Protein AF-A0A9W7GKF9-F1 (afdb_monomer_lite)

Foldseek 3Di:
DDDDDDDDDDDDDPVPDDPVVVVVVVVVVVVVVVVVVVVVVVVVVVVVVVVVVVVVVVVVVLVVCPDPVVVVVLLVVLLVLLVVLVVCLVVVHDLVVLVVSVLVSCLRPNCLHVNNLVSLVVVLVVVLVVLDDDPVLVLLLQLLVQVVVVVVPDDDDDDDDDDDDDDDDPPPPPPQRSNNVVCVVVVDDPVRVVVSNVVNVVSVVSVVVSVVVSVVSVVVNVVSNVVSVVVVVVVVVVPVVDRSSVVSVVSSVCSVCVVVVVVVVVVVCVVVVPPDPPPDDDDDDDDDDDDDDDDDDDDDDDDDDDDDD

Secondary structure (DSSP, 8-state):
-PPPPP-------GGGS-HHHHHHHHHHHHHHHHHHHHHHHHHHHHHHHHHHHHHHHHHHHHHHTSSHHHHHHHHHHHHHHHHHHHHHHHHT--HHHHHHHHHHHHHHHSTTSHHHHHHHHHHHHHHHHHHSPPHHHHHHHHHHHTTGGGTTT------------------------HHHHHHHHTT--HHHHHHHHHHHHHHHHHHHHHHHHHHHHHHHHHHHHHHHHHHHHHHHHHHHHS-HHHHHHHHHHHHH-HHHHHHHHHHHHHHHH-SS---------------------------------

InterPro domains:
  IPR004827 Basic-leucine zipper domain [PF00170] (19-65)
  IPR004827 Basic-leucine zipper domain [PS00036] (23-38)
  IPR004827 Basic-leucine zipper domain [PS50217] (18-65)
  IPR004827 Basic-leucine zipper domain [SM00338] (16-81)
  IPR046347 Basic-leucine zipper domain superfamily [SSF57959] (20-65)

Organism: NCBI:txid722753

Structure (mmCIF, N/CA/C/O backbone):
data_AF-A0A9W7GKF9-F1
#
_entry.id   AF-A0A9W7GKF9-F1
#
loop_
_atom_site.group_PDB
_atom_site.id
_atom_site.type_symbol
_atom_site.label_atom_id
_atom_site.label_alt_id
_atom_site.label_comp_id
_atom_site.label_asym_id
_atom_site.label_entity_id
_atom_site.label_seq_id
_atom_site.pdbx_PDB_ins_code
_atom_site.Cartn_x
_atom_site.Cartn_y
_atom_site.Cartn_z
_atom_site.occupancy
_atom_site.B_iso_or_equiv
_atom_site.auth_seq_id
_atom_site.auth_comp_id
_atom_site.auth_asym_id
_atom_site.auth_atom_id
_atom_site.pdbx_PDB_model_num
ATOM 1 N N . MET A 1 1 ? -42.671 52.634 -6.082 1.00 43.59 1 MET A N 1
ATOM 2 C CA . MET A 1 1 ? -41.603 53.021 -7.025 1.00 43.59 1 MET A CA 1
ATOM 3 C C . MET A 1 1 ? -41.550 51.985 -8.133 1.00 43.59 1 MET A C 1
ATOM 5 O O . MET A 1 1 ? -41.373 50.810 -7.842 1.00 43.59 1 MET A O 1
ATOM 9 N N . SER A 1 2 ? -41.826 52.411 -9.362 1.00 42.31 2 SER A N 1
ATOM 10 C CA . SER A 1 2 ? -41.988 51.558 -10.543 1.00 42.31 2 SER A CA 1
ATOM 11 C C . SER A 1 2 ? -40.629 51.171 -11.134 1.00 42.31 2 SER A C 1
ATOM 13 O O . SER A 1 2 ? -39.805 52.047 -11.388 1.00 42.31 2 SER A O 1
ATOM 15 N N . GLY A 1 3 ? -40.392 49.875 -11.357 1.00 44.88 3 GLY A N 1
ATOM 16 C CA . GLY A 1 3 ? -39.230 49.381 -12.107 1.00 44.88 3 GLY A CA 1
ATOM 17 C C . GLY A 1 3 ? -39.381 49.625 -13.620 1.00 44.88 3 GLY A C 1
ATOM 18 O O . GLY A 1 3 ? -40.513 49.693 -14.106 1.00 44.88 3 GLY A O 1
ATOM 19 N N . PRO A 1 4 ? -38.281 49.777 -14.383 1.00 48.34 4 PRO A N 1
ATOM 20 C CA . PRO A 1 4 ? -38.356 50.155 -15.789 1.00 48.34 4 PRO A CA 1
ATOM 21 C C . PRO A 1 4 ? -38.753 48.964 -16.682 1.00 48.34 4 PRO A C 1
ATOM 23 O O . PRO A 1 4 ? -38.417 47.817 -16.372 1.00 48.34 4 PRO A O 1
ATOM 26 N N . PRO A 1 5 ? -39.453 49.209 -17.807 1.00 52.97 5 PRO A N 1
ATOM 27 C CA . PRO A 1 5 ? -39.959 48.153 -18.673 1.00 52.97 5 PRO A CA 1
ATOM 28 C C . PRO A 1 5 ? -38.831 47.498 -19.481 1.00 52.97 5 PRO A C 1
ATOM 30 O O . PRO A 1 5 ? -37.968 48.166 -20.052 1.00 52.97 5 PRO A O 1
ATOM 33 N N . GLY A 1 6 ? -38.863 46.165 -19.547 1.00 50.03 6 GLY A N 1
ATOM 34 C CA . GLY A 1 6 ? -37.911 45.350 -20.296 1.00 50.03 6 GLY A CA 1
ATOM 35 C C . GLY A 1 6 ? -37.934 45.652 -21.796 1.00 50.03 6 GLY A C 1
ATOM 36 O O . GLY A 1 6 ? -38.946 45.465 -22.474 1.00 50.03 6 GLY A O 1
ATOM 37 N N . ALA A 1 7 ? -36.790 46.085 -22.324 1.00 49.47 7 ALA A N 1
ATOM 38 C CA . ALA A 1 7 ? -36.581 46.300 -23.748 1.00 49.47 7 ALA A CA 1
ATOM 39 C C . ALA A 1 7 ? -36.660 44.966 -24.515 1.00 49.47 7 ALA A C 1
ATOM 41 O O . ALA A 1 7 ? -35.823 44.074 -24.350 1.00 49.47 7 ALA A O 1
ATOM 42 N N . LYS A 1 8 ? -37.668 44.838 -25.384 1.00 56.41 8 LYS A N 1
ATOM 43 C CA . LYS A 1 8 ? -37.800 43.733 -26.341 1.00 56.41 8 LYS A CA 1
ATOM 44 C C . LYS A 1 8 ? -36.597 43.757 -27.296 1.00 56.41 8 LYS A C 1
ATOM 46 O O . LYS A 1 8 ? -36.430 44.711 -28.051 1.00 56.41 8 LYS A O 1
ATOM 51 N N . ARG A 1 9 ? -35.756 42.714 -27.278 1.00 50.09 9 ARG A N 1
ATOM 52 C CA . ARG A 1 9 ? -34.669 42.531 -28.257 1.00 50.09 9 ARG A CA 1
ATOM 53 C C . ARG A 1 9 ? -35.277 42.260 -29.635 1.00 50.09 9 ARG A C 1
ATOM 55 O O . ARG A 1 9 ? -35.728 41.148 -29.896 1.00 50.09 9 ARG A O 1
ATOM 62 N N . SER A 1 10 ? -35.285 43.256 -30.515 1.00 55.56 10 SER A N 1
ATOM 63 C CA . SER A 1 10 ? -35.584 43.056 -31.932 1.00 55.56 10 SER A CA 1
ATOM 64 C C . SER A 1 10 ? -34.453 42.250 -32.584 1.00 55.56 10 SER A C 1
ATOM 66 O O . SER A 1 10 ? -33.274 42.597 -32.479 1.00 55.56 10 SER A O 1
ATOM 68 N N . ARG A 1 11 ? -34.794 41.133 -33.240 1.00 55.50 11 ARG A N 1
ATOM 69 C CA . ARG A 1 11 ? -33.872 40.441 -34.152 1.00 55.50 11 ARG A CA 1
ATOM 70 C C . ARG A 1 11 ? -33.735 41.312 -35.398 1.00 55.50 11 ARG A C 1
ATOM 72 O O . ARG A 1 11 ? -34.703 41.481 -36.127 1.00 55.50 11 ARG A O 1
ATOM 79 N N . VAL A 1 12 ? -32.557 41.893 -35.601 1.00 61.69 12 VAL A N 1
ATOM 80 C CA . VAL A 1 12 ? -32.224 42.626 -36.828 1.00 61.69 12 VAL A CA 1
ATOM 81 C C . VAL A 1 12 ? -31.858 41.608 -37.905 1.00 61.69 12 VAL A C 1
ATOM 83 O O . VAL A 1 12 ? -30.996 40.760 -37.667 1.00 61.69 12 VAL A O 1
ATOM 86 N N . ASP A 1 13 ? -32.526 41.689 -39.054 1.00 59.91 13 ASP A N 1
ATOM 87 C CA . ASP A 1 13 ? -32.330 40.786 -40.188 1.00 59.91 13 ASP A CA 1
ATOM 88 C C . ASP A 1 13 ? -30.942 41.024 -40.828 1.00 59.91 13 ASP A C 1
ATOM 90 O O . ASP A 1 13 ? -30.562 42.181 -41.046 1.00 59.91 13 ASP A O 1
ATOM 94 N N . PRO A 1 14 ? -30.132 39.985 -41.117 1.00 56.53 14 PRO A N 1
ATOM 95 C CA . PRO A 1 14 ? -28.757 40.157 -41.600 1.00 56.53 14 PRO A CA 1
ATOM 96 C C . PRO A 1 14 ? -28.645 40.907 -42.935 1.00 56.53 14 PRO A C 1
ATOM 98 O O . PRO A 1 14 ? -27.595 41.480 -43.220 1.00 56.53 14 PRO A O 1
ATOM 101 N N . SER A 1 15 ? -29.720 40.926 -43.728 1.00 61.09 15 SER A N 1
ATOM 102 C CA . SER A 1 15 ? -29.802 41.553 -45.052 1.00 61.09 15 SER A CA 1
ATOM 103 C C . SER A 1 15 ? -29.826 43.087 -45.025 1.00 61.09 15 SER A C 1
ATOM 105 O O . SER A 1 15 ? -29.591 43.711 -46.055 1.00 61.09 15 SER A O 1
ATOM 107 N N . THR A 1 16 ? -30.059 43.715 -43.864 1.00 60.47 16 THR A N 1
ATOM 108 C CA . THR A 1 16 ? -30.093 45.186 -43.719 1.00 60.47 16 THR A CA 1
ATOM 109 C C . THR A 1 16 ? -28.810 45.766 -43.113 1.00 60.47 16 THR A C 1
ATOM 111 O O . THR A 1 16 ? -28.751 46.951 -42.776 1.00 60.47 16 THR A O 1
ATOM 114 N N . LEU A 1 17 ? -27.782 44.943 -42.887 1.00 65.00 17 LEU A N 1
ATOM 115 C CA . LEU A 1 17 ? -26.530 45.356 -42.254 1.00 65.00 17 LEU A CA 1
ATOM 116 C C . LEU A 1 17 ? -25.459 45.628 -43.314 1.00 65.00 17 LEU A C 1
ATOM 118 O O . LEU A 1 17 ? -25.168 44.776 -44.140 1.00 65.00 17 LEU A O 1
ATOM 122 N N . SER A 1 18 ? -24.815 46.797 -43.243 1.00 77.31 18 SER A N 1
ATOM 123 C CA . SER A 1 18 ? -23.644 47.107 -44.077 1.00 77.31 18 SER A CA 1
ATOM 124 C C . SER A 1 18 ? -22.571 46.015 -43.955 1.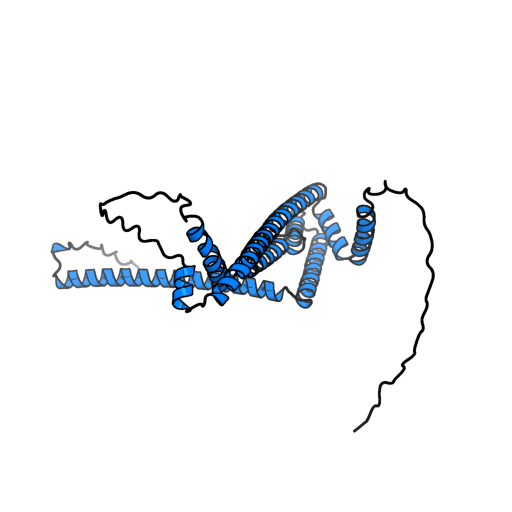00 77.31 18 SER A C 1
ATOM 126 O O . SER A 1 18 ? -22.255 45.587 -42.841 1.00 77.31 18 SER A O 1
ATOM 128 N N . ASP A 1 19 ? -21.941 45.633 -45.068 1.00 77.25 19 ASP A N 1
ATOM 129 C CA . ASP A 1 19 ? -20.876 44.616 -45.135 1.00 77.25 19 ASP A CA 1
ATOM 130 C C . ASP A 1 19 ? -19.767 44.804 -44.091 1.00 77.25 19 ASP A C 1
ATOM 132 O O . ASP A 1 19 ? -19.244 43.842 -43.521 1.00 77.25 19 ASP A O 1
ATOM 136 N N . LYS A 1 20 ? -19.424 46.058 -43.766 1.00 77.38 20 LYS A N 1
ATOM 137 C CA . LYS A 1 20 ? -18.432 46.376 -42.724 1.00 77.38 20 LYS A CA 1
ATOM 138 C C . LYS A 1 20 ? -18.884 45.918 -41.332 1.00 77.38 20 LYS A C 1
ATOM 140 O O . LYS A 1 20 ? -18.053 45.522 -40.513 1.00 77.38 20 LYS A O 1
ATOM 145 N N . LYS A 1 21 ? -20.188 45.963 -41.048 1.00 80.06 21 LYS A N 1
ATOM 146 C CA . LYS A 1 21 ? -20.793 45.511 -39.787 1.00 80.06 21 LYS A CA 1
ATOM 147 C C . LYS A 1 21 ? -20.889 43.984 -39.735 1.00 80.06 21 LYS A C 1
ATOM 149 O O . LYS A 1 21 ? -20.574 43.420 -38.690 1.00 80.06 21 LYS A O 1
ATOM 154 N N . LEU A 1 22 ? -21.205 43.324 -40.852 1.00 78.75 22 LEU A N 1
ATOM 155 C CA . LEU A 1 22 ? -21.183 41.858 -40.964 1.00 78.75 22 LEU A CA 1
ATOM 156 C C . LEU A 1 22 ? -19.776 41.290 -40.713 1.00 78.75 22 LEU A C 1
ATOM 158 O O . LEU A 1 22 ? -19.612 40.424 -39.857 1.00 78.75 22 LEU A O 1
ATOM 162 N N . ARG A 1 23 ? -18.734 41.862 -41.337 1.00 82.38 23 ARG A N 1
ATOM 163 C CA . ARG A 1 23 ? -17.331 41.456 -41.099 1.00 82.38 23 ARG A CA 1
ATOM 164 C C . ARG A 1 23 ? -16.885 41.642 -39.644 1.00 82.38 23 ARG A C 1
ATOM 166 O O . ARG A 1 23 ? -16.149 40.816 -39.111 1.00 82.38 23 ARG A O 1
ATOM 173 N N . ARG A 1 24 ? -17.328 42.717 -38.980 1.00 86.06 24 ARG A N 1
ATOM 174 C CA . ARG A 1 24 ? -17.040 42.951 -37.551 1.00 86.06 24 ARG A CA 1
ATOM 175 C C . ARG A 1 24 ? -17.718 41.920 -36.649 1.00 86.06 24 ARG A C 1
ATOM 177 O O . ARG A 1 24 ? -17.095 41.472 -35.690 1.00 86.06 24 ARG A O 1
ATOM 184 N N . LEU A 1 25 ? -18.963 41.547 -36.950 1.00 85.38 25 LEU A N 1
ATOM 185 C CA . LEU A 1 25 ? -19.695 40.528 -36.196 1.00 85.38 25 LEU A CA 1
ATOM 186 C C . LEU A 1 25 ? -19.084 39.137 -36.387 1.00 85.38 25 LEU A C 1
ATOM 188 O O . LEU A 1 25 ? -18.924 38.430 -35.395 1.00 85.38 25 LEU A O 1
ATOM 192 N N . GLU A 1 26 ? -18.666 38.775 -37.604 1.00 84.19 26 GLU A N 1
ATOM 193 C CA . GLU A 1 26 ? -17.973 37.502 -37.852 1.00 84.19 26 GLU A CA 1
ATOM 194 C C . GLU A 1 26 ? -16.639 37.443 -37.091 1.00 84.19 26 GLU A C 1
ATOM 196 O O . GLU A 1 26 ? -16.406 36.510 -36.325 1.00 84.19 26 GLU A O 1
ATOM 201 N N . LYS A 1 27 ? -15.820 38.505 -37.159 1.00 88.19 27 LYS A N 1
ATOM 202 C CA . LYS A 1 27 ? -14.551 38.586 -36.412 1.00 88.19 27 LYS A CA 1
ATOM 203 C C . LYS A 1 27 ? -14.754 38.536 -34.891 1.00 88.19 27 LYS A C 1
ATOM 205 O O . LYS A 1 27 ? -13.960 37.926 -34.173 1.00 88.19 27 LYS A O 1
ATOM 210 N N . ASN A 1 28 ? -15.816 39.160 -34.373 1.00 89.88 28 ASN A N 1
ATOM 211 C CA . ASN A 1 28 ? -16.175 39.072 -32.955 1.00 89.88 28 ASN A CA 1
ATOM 212 C C . ASN A 1 28 ? -16.622 37.652 -32.571 1.00 89.88 28 ASN A C 1
ATOM 214 O O . ASN A 1 28 ? -16.232 37.152 -31.515 1.00 89.88 28 ASN A O 1
ATOM 218 N N . ARG A 1 29 ? -17.374 36.979 -33.450 1.00 91.56 29 ARG A N 1
ATOM 219 C CA . ARG A 1 29 ? -17.811 35.591 -33.269 1.00 91.56 29 ARG A CA 1
ATOM 220 C C . ARG A 1 29 ? -16.623 34.634 -33.217 1.00 91.56 29 ARG A C 1
ATOM 222 O O . ARG A 1 29 ? -16.572 33.783 -32.331 1.00 91.56 29 ARG A O 1
ATOM 229 N N . GLU A 1 30 ? -15.656 34.799 -34.113 1.00 87.56 30 GLU A N 1
ATOM 230 C CA . GLU A 1 30 ? -14.407 34.031 -34.121 1.00 87.56 30 GLU A CA 1
ATOM 231 C C . GLU A 1 30 ? -13.569 34.299 -32.867 1.00 87.56 30 GLU A C 1
ATOM 233 O O . GLU A 1 30 ? -13.188 33.357 -32.174 1.00 87.56 30 GLU A O 1
ATOM 238 N N . SER A 1 31 ? -13.393 35.568 -32.488 1.00 87.69 31 SER A N 1
ATOM 239 C CA . SER A 1 31 ? -12.646 35.943 -31.276 1.00 87.69 31 SER A CA 1
ATOM 240 C C . SER A 1 31 ? -13.284 35.370 -30.002 1.00 87.69 31 SER A C 1
ATOM 242 O O . SER A 1 31 ? -12.589 34.886 -29.108 1.00 87.69 31 SER A O 1
ATOM 244 N N . ALA A 1 32 ? -14.619 35.373 -29.914 1.00 90.81 32 ALA A N 1
ATOM 245 C CA . ALA A 1 32 ? -15.350 34.795 -28.789 1.00 90.81 32 ALA A CA 1
ATOM 246 C C . ALA A 1 32 ? -15.223 33.263 -28.739 1.00 90.81 32 ALA A C 1
ATOM 248 O O . ALA A 1 32 ? -15.091 32.694 -27.651 1.00 90.81 32 ALA A O 1
ATOM 249 N N . ARG A 1 33 ? -15.234 32.585 -29.896 1.00 90.44 33 ARG A N 1
ATOM 250 C CA . ARG A 1 33 ? -14.963 31.140 -29.986 1.00 90.44 33 ARG A CA 1
ATOM 251 C C . ARG A 1 33 ? -13.547 30.823 -29.523 1.00 90.44 33 ARG A C 1
ATOM 253 O O . ARG A 1 33 ? -13.365 29.904 -28.728 1.00 90.44 33 ARG A O 1
ATOM 260 N N . GLU A 1 34 ? -12.567 31.602 -29.960 1.00 88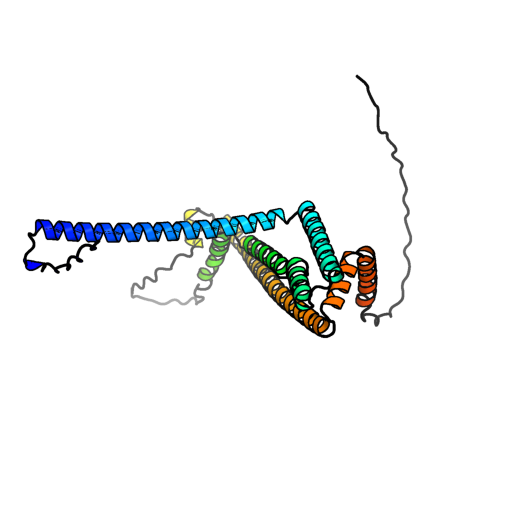.69 34 GLU A N 1
ATOM 261 C CA . GLU A 1 34 ? -11.172 31.379 -29.602 1.00 88.69 34 GLU A CA 1
ATOM 262 C C . GLU A 1 34 ? -10.902 31.660 -28.117 1.00 88.69 34 GLU A C 1
ATOM 264 O O . GLU A 1 34 ? -10.223 30.877 -27.457 1.00 88.69 34 GLU A O 1
ATOM 269 N N . CYS A 1 35 ? -11.520 32.699 -27.546 1.00 93.25 35 CYS A N 1
ATOM 270 C CA . CYS A 1 35 ? -11.488 32.964 -26.107 1.00 93.25 35 CYS A CA 1
ATOM 271 C C . CYS A 1 35 ? -12.049 31.781 -25.298 1.00 93.25 35 CYS A C 1
ATOM 273 O O . CYS A 1 35 ? -11.415 31.317 -24.347 1.00 93.25 35 CYS A O 1
ATOM 275 N N . ARG A 1 36 ? -13.203 31.232 -25.711 1.00 92.56 36 ARG A N 1
ATOM 276 C CA . ARG A 1 36 ? -13.791 30.038 -25.078 1.00 92.56 36 ARG A CA 1
ATOM 277 C C . ARG A 1 36 ? -12.882 28.815 -25.209 1.00 92.56 36 ARG A C 1
ATOM 279 O O . ARG A 1 36 ? -12.721 28.087 -24.232 1.00 92.56 36 ARG A O 1
ATOM 286 N N . ARG A 1 37 ? -12.267 28.609 -26.380 1.00 93.38 37 ARG A N 1
ATOM 287 C CA . ARG A 1 37 ? -11.309 27.519 -26.625 1.00 93.38 37 ARG A CA 1
ATOM 288 C C . ARG A 1 37 ? -10.102 27.623 -25.692 1.00 93.38 37 ARG A C 1
ATOM 290 O O . ARG A 1 37 ? -9.834 26.675 -24.964 1.00 93.38 37 ARG A O 1
ATOM 297 N N . ARG A 1 38 ? -9.448 28.788 -25.635 1.00 92.06 38 ARG A N 1
ATOM 298 C CA . ARG A 1 38 ? -8.285 29.029 -24.762 1.00 92.06 38 ARG A CA 1
ATOM 299 C C . ARG A 1 38 ? -8.626 28.828 -23.286 1.00 92.06 38 ARG A C 1
ATOM 301 O O . ARG A 1 38 ? -7.853 28.212 -22.562 1.00 92.06 38 ARG A O 1
ATOM 308 N N . LYS A 1 39 ? -9.807 29.277 -22.841 1.00 93.19 39 LYS A N 1
ATOM 309 C CA . LYS A 1 39 ? -10.271 29.045 -21.463 1.00 93.19 39 LYS A CA 1
ATOM 310 C C . LYS A 1 39 ? -10.460 27.553 -21.164 1.00 93.19 39 LYS A C 1
ATOM 312 O O . LYS A 1 39 ? -10.071 27.102 -20.090 1.00 93.19 39 LYS A O 1
ATOM 317 N N . LYS A 1 40 ? -11.016 26.784 -22.108 1.00 93.56 40 LYS A N 1
ATOM 318 C CA . LYS A 1 40 ? -11.166 25.325 -21.981 1.00 93.56 40 LYS A CA 1
ATOM 319 C C . LYS A 1 40 ? -9.808 24.619 -21.932 1.00 93.56 40 LYS A C 1
ATOM 321 O O . LYS A 1 40 ? -9.607 23.768 -21.075 1.00 93.56 40 LYS A O 1
ATOM 326 N N . GLU A 1 41 ? -8.878 24.992 -22.806 1.00 91.81 41 GLU A N 1
ATOM 327 C CA . GLU A 1 41 ? -7.519 24.436 -22.831 1.00 91.81 41 GLU A CA 1
ATOM 328 C C . GLU A 1 41 ? -6.753 24.740 -21.542 1.00 91.81 41 GLU A C 1
ATOM 330 O O . GLU A 1 41 ? -6.121 23.849 -20.980 1.00 91.81 41 GLU A O 1
ATOM 335 N N . HIS A 1 42 ? -6.864 25.966 -21.025 1.00 91.00 42 HIS A N 1
ATOM 336 C CA . HIS A 1 42 ? -6.254 26.345 -19.755 1.00 91.00 42 HIS A CA 1
ATOM 337 C C . HIS A 1 42 ? -6.830 25.545 -18.579 1.00 91.00 42 HIS A C 1
ATOM 339 O O . HIS A 1 42 ? -6.067 25.019 -17.774 1.00 91.00 42 HIS A O 1
ATOM 345 N N . ALA A 1 43 ? -8.156 25.370 -18.521 1.00 90.25 43 ALA A N 1
ATOM 346 C CA . ALA A 1 43 ? -8.801 24.541 -17.503 1.00 90.25 43 ALA A CA 1
ATOM 347 C C . ALA A 1 43 ? -8.357 23.068 -17.585 1.00 90.25 43 ALA A C 1
ATOM 349 O O . ALA A 1 43 ? -8.053 22.456 -16.567 1.00 90.25 43 ALA A O 1
ATOM 350 N N . GLN A 1 44 ? -8.249 22.508 -18.793 1.00 91.38 44 GLN A N 1
ATOM 351 C CA . GLN A 1 44 ? -7.731 21.150 -18.992 1.00 91.38 44 GLN A CA 1
ATOM 352 C C . GLN A 1 44 ? -6.256 21.020 -18.597 1.00 91.38 44 GLN A C 1
ATOM 354 O O . GLN A 1 44 ? -5.846 19.980 -18.087 1.00 91.38 44 GLN A O 1
ATOM 359 N N . ASN A 1 45 ? -5.448 22.053 -18.843 1.00 92.56 45 ASN A N 1
ATOM 360 C CA . ASN A 1 45 ? -4.046 22.060 -18.445 1.00 92.56 45 ASN A CA 1
ATOM 361 C C . ASN A 1 45 ? -3.893 22.136 -16.922 1.00 92.56 45 ASN A C 1
ATOM 363 O O . ASN A 1 45 ? -3.110 21.378 -16.360 1.00 92.56 45 ASN A O 1
ATOM 367 N N . LEU A 1 46 ? -4.689 22.984 -16.263 1.00 88.50 46 LEU A N 1
ATOM 368 C CA . LEU A 1 46 ? -4.766 23.046 -14.804 1.00 88.50 46 LEU A CA 1
ATOM 369 C C . LEU A 1 46 ? -5.192 21.701 -14.216 1.00 88.50 46 LEU A C 1
ATOM 371 O O . LEU A 1 46 ? -4.529 21.220 -13.308 1.00 88.50 46 LEU A O 1
ATOM 375 N N . GLN A 1 47 ? -6.213 21.042 -14.774 1.00 86.38 47 GLN A N 1
ATOM 376 C CA . GLN A 1 47 ? -6.623 19.712 -14.310 1.00 86.38 47 GLN A CA 1
ATOM 377 C C . GLN A 1 47 ? -5.494 18.681 -14.443 1.00 86.38 47 GLN A C 1
ATOM 379 O O . GLN A 1 47 ? -5.247 17.912 -13.522 1.00 86.38 47 GLN A O 1
ATOM 384 N N . ARG A 1 48 ? -4.768 18.679 -15.569 1.00 88.94 48 ARG A N 1
ATOM 385 C CA . ARG A 1 48 ? -3.595 17.806 -15.747 1.00 88.94 48 ARG A CA 1
ATOM 386 C C . ARG A 1 48 ? -2.509 18.090 -14.710 1.00 88.94 48 ARG A C 1
ATOM 388 O O . ARG A 1 48 ? -1.882 17.156 -14.222 1.00 88.94 48 ARG A O 1
ATOM 395 N N . GLN A 1 49 ? -2.289 19.359 -14.382 1.00 87.56 49 GLN A N 1
ATOM 396 C CA . GLN A 1 49 ? -1.297 19.766 -13.394 1.00 87.56 49 GLN A CA 1
ATOM 397 C C . GLN A 1 49 ? -1.723 19.405 -11.967 1.00 87.56 49 GLN A C 1
ATOM 399 O O . GLN A 1 49 ? -0.886 18.921 -11.216 1.00 87.56 49 GLN A O 1
ATOM 404 N N . ILE A 1 50 ? -3.005 19.559 -11.622 1.00 87.00 50 ILE A N 1
ATOM 405 C CA . ILE A 1 50 ? -3.580 19.100 -10.349 1.00 87.00 50 ILE A CA 1
ATOM 406 C C . ILE A 1 50 ? -3.374 17.595 -10.208 1.00 87.00 50 ILE A C 1
ATOM 408 O O . ILE A 1 50 ? -2.711 17.175 -9.271 1.00 87.00 50 ILE A O 1
ATOM 412 N N . ASN A 1 51 ? -3.808 16.802 -11.191 1.00 79.94 51 ASN A N 1
ATOM 413 C CA . ASN A 1 51 ? -3.651 15.347 -11.143 1.00 79.94 51 ASN A CA 1
ATOM 414 C C . ASN A 1 51 ? -2.172 14.931 -11.018 1.00 79.94 51 ASN A C 1
ATOM 416 O O . ASN A 1 51 ? -1.840 13.979 -10.317 1.00 79.94 51 ASN A O 1
ATOM 420 N N . ARG A 1 52 ? -1.260 15.640 -11.699 1.00 90.12 52 ARG A N 1
ATOM 421 C CA . ARG A 1 52 ? 0.183 15.394 -11.581 1.00 90.12 52 ARG A CA 1
ATOM 422 C C . ARG A 1 52 ? 0.691 15.701 -10.172 1.00 90.12 52 ARG A C 1
ATOM 424 O O . ARG A 1 52 ? 1.403 14.879 -9.612 1.00 90.12 52 ARG A O 1
ATOM 431 N N . LEU A 1 53 ? 0.331 16.858 -9.621 1.00 84.19 53 LEU A N 1
ATOM 432 C CA . LEU A 1 53 ? 0.738 17.271 -8.279 1.00 84.19 53 LEU A CA 1
ATOM 433 C C . LEU A 1 53 ? 0.137 16.368 -7.200 1.00 84.19 53 LEU A C 1
ATOM 435 O O . LEU A 1 53 ? 0.825 16.058 -6.239 1.00 84.19 53 LEU A O 1
ATOM 439 N N . GLU A 1 54 ? -1.102 15.908 -7.360 1.00 72.94 54 GLU A N 1
ATOM 440 C CA . GLU A 1 54 ? -1.738 14.933 -6.467 1.00 72.94 54 GLU A CA 1
ATOM 441 C C . GLU A 1 54 ? -0.992 13.596 -6.486 1.00 72.94 54 GLU A C 1
ATOM 443 O O . GLU A 1 54 ? -0.667 13.064 -5.426 1.00 72.94 54 GLU A O 1
ATOM 448 N N . ASN A 1 55 ? -0.632 13.098 -7.674 1.00 73.50 55 ASN A N 1
ATOM 449 C CA . ASN A 1 55 ? 0.170 11.882 -7.815 1.00 73.50 55 ASN A CA 1
ATOM 450 C C . ASN A 1 55 ? 1.578 12.040 -7.221 1.00 73.50 55 ASN A C 1
ATOM 452 O O . ASN A 1 55 ? 2.049 11.146 -6.523 1.00 73.50 55 ASN A O 1
ATOM 456 N N . GLU A 1 56 ? 2.249 13.170 -7.462 1.00 78.69 56 GLU A N 1
ATOM 457 C CA . GLU A 1 56 ? 3.561 13.469 -6.872 1.00 78.69 56 GLU A CA 1
ATOM 458 C C . GLU A 1 56 ? 3.464 13.606 -5.343 1.00 78.69 56 GLU A C 1
ATOM 460 O O . GLU A 1 56 ? 4.319 13.092 -4.628 1.00 78.69 56 GLU A O 1
ATOM 465 N N . ASN A 1 57 ? 2.402 14.223 -4.816 1.00 70.81 57 ASN A N 1
ATOM 466 C CA . ASN A 1 57 ? 2.172 14.340 -3.376 1.00 70.81 57 ASN A CA 1
ATOM 467 C C . ASN A 1 57 ? 1.915 12.970 -2.738 1.00 70.81 57 ASN A C 1
ATOM 469 O O . ASN A 1 57 ? 2.491 12.669 -1.696 1.00 70.81 57 ASN A O 1
ATOM 473 N N . LEU A 1 58 ? 1.114 12.118 -3.382 1.00 67.50 58 LEU A N 1
ATOM 474 C CA . LEU A 1 58 ? 0.897 10.738 -2.954 1.00 67.50 58 LEU A CA 1
ATOM 475 C C . LEU A 1 58 ? 2.212 9.951 -2.956 1.00 67.50 58 LEU A C 1
ATOM 477 O O . LEU A 1 58 ? 2.534 9.283 -1.979 1.00 67.50 58 LEU A O 1
ATOM 481 N N . GLN A 1 59 ? 3.010 10.085 -4.015 1.00 69.94 59 GLN A N 1
ATOM 482 C CA . GLN A 1 59 ? 4.306 9.425 -4.135 1.00 69.94 59 GLN A CA 1
ATOM 483 C C . GLN A 1 59 ? 5.296 9.892 -3.057 1.00 69.94 59 GLN A C 1
ATOM 485 O O . GLN A 1 59 ? 5.987 9.063 -2.469 1.00 69.94 59 GLN A O 1
ATOM 490 N N . LEU A 1 60 ? 5.344 11.195 -2.764 1.00 72.00 60 LEU A N 1
ATOM 491 C CA . LEU A 1 60 ? 6.179 11.764 -1.705 1.00 72.00 60 LEU A CA 1
ATOM 492 C C . LEU A 1 60 ? 5.711 11.323 -0.317 1.00 72.00 60 LEU A C 1
ATOM 494 O O . LEU A 1 60 ? 6.541 10.946 0.501 1.00 72.00 60 LEU A O 1
ATOM 498 N N . ARG A 1 61 ? 4.399 11.294 -0.055 1.00 65.62 61 ARG A N 1
ATOM 499 C CA . ARG A 1 61 ? 3.843 10.761 1.200 1.00 65.62 61 ARG A CA 1
ATOM 500 C C . ARG A 1 61 ? 4.201 9.293 1.393 1.00 65.62 61 ARG A C 1
ATOM 502 O O . ARG A 1 61 ? 4.608 8.911 2.481 1.00 65.62 61 ARG A O 1
ATOM 509 N N . LEU A 1 62 ? 4.098 8.488 0.338 1.00 62.88 62 LEU A N 1
ATOM 510 C CA . LEU A 1 62 ? 4.470 7.076 0.386 1.00 62.88 62 LEU A CA 1
ATOM 511 C C . LEU A 1 62 ? 5.984 6.880 0.521 1.00 62.88 62 LEU A C 1
ATOM 513 O O . LEU A 1 62 ? 6.392 5.918 1.148 1.00 62.88 62 LEU A O 1
ATOM 517 N N . GLN A 1 63 ? 6.821 7.779 -0.009 1.00 64.06 63 GLN A N 1
ATOM 518 C CA . GLN A 1 63 ? 8.272 7.759 0.226 1.00 64.06 63 GLN A CA 1
ATOM 519 C C . GLN A 1 63 ? 8.653 8.191 1.644 1.00 64.06 63 GLN A C 1
ATOM 521 O O . GLN A 1 63 ? 9.554 7.599 2.224 1.00 64.06 63 GLN A O 1
ATOM 526 N N . LEU A 1 64 ? 7.972 9.194 2.201 1.00 60.81 64 LEU A N 1
ATOM 527 C CA . LEU A 1 64 ? 8.165 9.635 3.584 1.00 60.81 64 LEU A CA 1
ATOM 528 C C . LEU A 1 64 ? 7.688 8.584 4.594 1.00 60.81 64 LEU A C 1
ATOM 530 O O . LEU A 1 64 ? 8.210 8.544 5.699 1.00 60.81 64 LEU A O 1
ATOM 534 N N . LYS A 1 65 ? 6.758 7.703 4.199 1.00 59.19 65 LYS A N 1
ATOM 535 C CA . LYS A 1 65 ? 6.339 6.529 4.979 1.00 59.19 65 LYS A CA 1
ATOM 536 C C . LYS A 1 65 ? 7.366 5.383 5.024 1.00 59.19 65 LYS A C 1
ATOM 538 O O . LYS A 1 65 ? 7.095 4.359 5.637 1.00 59.19 65 LYS A O 1
ATOM 543 N N . ILE A 1 66 ? 8.526 5.523 4.381 1.00 58.03 66 ILE A N 1
ATOM 544 C CA . ILE A 1 66 ? 9.596 4.515 4.373 1.00 58.03 66 ILE A CA 1
ATOM 545 C C . ILE A 1 66 ? 10.675 4.969 5.363 1.00 58.03 66 ILE A C 1
ATOM 547 O O . ILE A 1 66 ? 11.661 5.590 4.970 1.00 58.03 66 ILE A O 1
ATOM 551 N N . GLY A 1 67 ? 10.475 4.718 6.654 1.00 60.50 67 GLY A N 1
ATOM 552 C CA . GLY A 1 67 ? 11.493 4.972 7.673 1.00 60.50 67 GLY A CA 1
ATOM 553 C C . GLY A 1 67 ? 10.964 4.828 9.094 1.00 60.50 67 GLY A C 1
ATOM 554 O O . GLY A 1 67 ? 9.774 5.023 9.329 1.00 60.50 67 GLY A O 1
ATOM 555 N N . ASP A 1 68 ? 11.866 4.549 10.035 1.00 65.81 68 ASP A N 1
ATOM 556 C CA . ASP A 1 68 ? 11.563 4.294 11.451 1.00 65.81 68 ASP A CA 1
ATOM 557 C C . ASP A 1 68 ? 10.688 5.383 12.096 1.00 65.81 68 ASP A C 1
ATOM 559 O O . ASP A 1 68 ? 9.898 5.107 12.991 1.00 65.81 68 ASP A O 1
ATOM 563 N N . GLU A 1 69 ? 10.810 6.637 11.651 1.00 72.62 69 GLU A N 1
ATOM 564 C CA . GLU A 1 69 ? 9.996 7.751 12.155 1.00 72.62 69 GLU A CA 1
ATOM 565 C C . GLU A 1 69 ? 8.531 7.657 11.706 1.00 72.62 69 GLU A C 1
ATOM 567 O O . GLU A 1 69 ? 7.623 7.983 12.465 1.00 72.62 69 GLU A O 1
ATOM 572 N N . ALA A 1 70 ? 8.282 7.182 10.484 1.00 72.38 70 ALA A N 1
ATOM 573 C CA . ALA A 1 70 ? 6.928 6.980 9.988 1.00 72.38 70 ALA A CA 1
ATOM 574 C C . ALA A 1 70 ? 6.260 5.769 10.641 1.00 72.38 70 ALA A C 1
ATOM 576 O O . ALA A 1 70 ? 5.069 5.832 10.929 1.00 72.38 70 ALA A O 1
ATOM 577 N N . GLU A 1 71 ? 7.020 4.707 10.918 1.00 74.06 71 GLU A N 1
ATOM 578 C CA . GLU A 1 71 ? 6.520 3.556 11.676 1.00 74.06 71 GLU A CA 1
ATOM 579 C C . GLU A 1 71 ? 6.147 3.967 13.103 1.00 74.06 71 GLU A C 1
ATOM 581 O O . GLU A 1 71 ? 5.027 3.709 13.534 1.00 74.06 71 GLU A O 1
ATOM 586 N N . LYS A 1 72 ? 7.010 4.727 13.793 1.00 81.19 72 LYS A N 1
ATOM 587 C CA . LYS A 1 72 ? 6.697 5.289 15.119 1.00 81.19 72 LYS A CA 1
ATOM 588 C C . LYS A 1 72 ? 5.483 6.211 15.102 1.00 81.19 72 LYS A C 1
ATOM 590 O O . LYS A 1 72 ? 4.698 6.214 16.048 1.00 81.19 72 LYS A O 1
ATOM 595 N N . GLN A 1 73 ? 5.328 7.018 14.055 1.00 82.25 73 GLN A N 1
ATOM 596 C CA . GLN A 1 73 ? 4.171 7.896 13.913 1.00 82.25 73 GLN A CA 1
ATOM 597 C C . GLN A 1 73 ? 2.886 7.093 13.664 1.00 82.25 73 GLN A C 1
ATOM 599 O O . GLN A 1 73 ? 1.867 7.394 14.281 1.00 82.25 73 GLN A O 1
ATOM 604 N N . ASP A 1 74 ? 2.937 6.063 12.813 1.00 82.69 74 ASP A N 1
ATOM 605 C CA . ASP A 1 74 ? 1.806 5.165 12.560 1.00 82.69 74 ASP A CA 1
ATOM 606 C C . ASP A 1 74 ? 1.436 4.387 13.849 1.00 82.69 74 ASP A C 1
ATOM 608 O O . ASP A 1 74 ? 0.249 4.292 14.163 1.00 82.69 74 ASP A O 1
ATOM 612 N N . GLU A 1 75 ? 2.410 3.933 14.653 1.00 83.88 75 GLU A N 1
ATOM 613 C CA . GLU A 1 75 ? 2.192 3.336 15.988 1.00 83.88 75 GLU A CA 1
ATOM 614 C C . GLU A 1 75 ? 1.546 4.328 16.969 1.00 83.88 75 GLU A C 1
ATOM 616 O O . GLU A 1 75 ? 0.565 4.008 17.645 1.00 83.88 75 GLU A O 1
ATOM 621 N N . ALA A 1 76 ? 2.059 5.559 17.035 1.00 86.31 76 ALA A N 1
ATOM 622 C CA . ALA A 1 76 ? 1.513 6.599 17.902 1.00 86.31 76 ALA A CA 1
ATOM 623 C C . ALA A 1 76 ? 0.082 6.986 17.502 1.00 86.31 76 ALA A C 1
ATOM 625 O O . ALA A 1 76 ? -0.762 7.246 18.362 1.00 86.31 76 ALA A O 1
ATOM 626 N N . ASP A 1 77 ? -0.213 7.029 16.204 1.00 87.75 77 ASP A N 1
ATOM 627 C CA . ASP A 1 77 ? -1.553 7.319 15.707 1.00 87.75 77 ASP A CA 1
ATOM 628 C C . ASP A 1 77 ? -2.500 6.131 15.924 1.00 87.75 77 ASP A C 1
ATOM 630 O O . ASP A 1 77 ? -3.651 6.346 16.309 1.00 87.75 77 ASP A O 1
ATOM 634 N N . GLN A 1 78 ? -2.018 4.891 15.791 1.00 88.44 78 GLN A N 1
ATOM 635 C CA . GLN A 1 78 ? -2.774 3.692 16.158 1.00 88.44 78 GLN A CA 1
ATOM 636 C C . GLN A 1 78 ? -3.178 3.722 17.639 1.00 88.44 78 GLN A C 1
ATOM 638 O O . GLN A 1 78 ? -4.340 3.458 17.965 1.00 88.44 78 GLN A O 1
ATOM 643 N N . LEU A 1 79 ? -2.255 4.117 18.526 1.00 87.00 79 LEU A N 1
ATOM 644 C CA . LEU A 1 79 ? -2.526 4.273 19.955 1.00 87.00 79 LEU A CA 1
ATOM 645 C C . LEU A 1 79 ? -3.621 5.324 20.199 1.00 87.00 79 LEU A C 1
ATOM 647 O O . LEU A 1 79 ? -4.608 5.029 20.870 1.00 87.00 79 LEU A O 1
ATOM 651 N N . LYS A 1 80 ? -3.524 6.511 19.587 1.00 89.12 80 LYS A N 1
ATOM 652 C CA . LYS A 1 80 ? -4.549 7.567 19.727 1.00 89.12 80 LYS A CA 1
ATOM 653 C C . LYS A 1 80 ? -5.932 7.110 19.271 1.00 89.12 80 LYS A C 1
ATOM 655 O O . LYS A 1 80 ? -6.934 7.450 19.898 1.00 89.12 80 LYS A O 1
ATOM 660 N N . VAL A 1 81 ? -6.011 6.353 18.174 1.00 87.19 81 VAL A N 1
ATOM 661 C CA . VAL A 1 81 ? -7.293 5.814 17.697 1.00 87.19 81 VAL A CA 1
ATOM 662 C C . VAL A 1 81 ? -7.841 4.787 18.692 1.00 87.19 81 VAL A C 1
ATOM 664 O O . VAL A 1 81 ? -9.040 4.805 18.969 1.00 87.19 81 VAL A O 1
ATOM 667 N N . SER A 1 82 ? -6.984 3.954 19.292 1.00 88.38 82 SER A N 1
ATOM 668 C CA . SER A 1 82 ? -7.398 3.010 20.338 1.00 88.38 82 SER A CA 1
ATOM 669 C C . SER A 1 82 ? -7.899 3.709 21.613 1.00 88.38 82 SER A C 1
ATOM 671 O O . SER A 1 82 ? -8.929 3.313 22.157 1.00 88.38 82 SER A O 1
ATOM 673 N N . GLU A 1 83 ? -7.261 4.808 22.031 1.00 90.44 83 GLU A N 1
ATOM 674 C CA . GLU A 1 83 ? -7.710 5.645 23.154 1.00 90.44 83 GLU A CA 1
ATOM 675 C C . GLU A 1 83 ? -9.069 6.301 22.864 1.00 90.44 83 GLU A C 1
ATOM 677 O O . GLU A 1 83 ? -9.953 6.333 23.723 1.00 90.44 83 GLU A O 1
ATOM 682 N N . GLY A 1 84 ? -9.276 6.781 21.632 1.00 90.25 84 GLY A N 1
ATOM 683 C CA . GLY A 1 84 ? -10.570 7.302 21.184 1.00 90.25 84 GLY A CA 1
ATOM 684 C C . GLY A 1 84 ? -11.671 6.237 21.218 1.00 90.25 84 GLY A C 1
ATOM 685 O O . GLY A 1 84 ? -12.786 6.507 21.672 1.00 90.25 84 GLY A O 1
ATOM 686 N N . LEU A 1 85 ? -11.348 5.006 20.808 1.00 90.25 85 LEU A N 1
ATOM 687 C CA . LEU A 1 85 ? -12.245 3.852 20.895 1.00 90.25 85 LEU A CA 1
ATOM 688 C C . LEU A 1 85 ? -12.617 3.536 22.352 1.00 90.25 85 LEU A C 1
ATOM 690 O O . LEU A 1 85 ? -13.783 3.289 22.666 1.00 90.25 85 LEU A O 1
ATOM 694 N N . GLU A 1 86 ? -11.644 3.604 23.262 1.00 91.88 86 GLU A N 1
ATOM 695 C CA . GLU A 1 86 ? -11.872 3.420 24.695 1.00 91.88 86 GLU A CA 1
ATOM 696 C C . GLU A 1 86 ? -12.776 4.517 25.271 1.00 91.88 86 GLU A C 1
ATOM 698 O O . GLU A 1 86 ? -13.683 4.237 26.060 1.00 91.88 86 GLU A O 1
ATOM 703 N N . GLN A 1 87 ? -12.583 5.767 24.846 1.00 93.56 87 GLN A N 1
ATOM 704 C CA . GLN A 1 87 ? -13.440 6.874 25.253 1.00 93.56 87 GLN A CA 1
ATOM 705 C C . GLN A 1 87 ? -14.888 6.672 24.791 1.00 93.56 87 GLN A C 1
ATOM 707 O O . GLN A 1 87 ? -15.801 6.905 25.584 1.00 93.56 87 GLN A O 1
ATOM 712 N N . MET A 1 88 ? -15.105 6.191 23.561 1.00 91.62 88 MET A N 1
ATOM 713 C CA . MET A 1 88 ? -16.442 5.870 23.042 1.00 91.62 88 MET A CA 1
ATOM 714 C C . MET A 1 88 ? -17.126 4.749 23.829 1.00 91.62 88 MET A C 1
ATOM 716 O O . MET A 1 88 ? -18.321 4.831 24.115 1.00 91.62 88 MET A O 1
ATOM 720 N N . LEU A 1 89 ? -16.369 3.732 24.250 1.00 91.88 89 LEU A N 1
ATOM 721 C CA . LEU A 1 89 ? -16.893 2.687 25.129 1.00 91.88 89 LEU A CA 1
ATOM 722 C C . LEU A 1 89 ? -17.282 3.236 26.508 1.00 91.88 89 LEU A C 1
ATOM 724 O O . LEU A 1 89 ? -18.306 2.841 27.062 1.00 91.88 89 LEU A O 1
ATOM 728 N N . ARG A 1 90 ? -16.484 4.153 27.070 1.00 92.75 90 ARG A N 1
ATOM 729 C CA . ARG A 1 90 ? -16.751 4.763 28.384 1.00 92.75 90 ARG A CA 1
ATOM 730 C C . ARG A 1 90 ? -17.929 5.737 28.357 1.00 92.75 90 ARG A C 1
ATOM 732 O O . ARG A 1 90 ? -18.655 5.820 29.344 1.00 92.75 90 ARG A O 1
ATOM 739 N N . SER A 1 91 ? -18.117 6.475 27.263 1.00 92.56 91 SER A N 1
ATOM 740 C CA . SER A 1 91 ? -19.231 7.417 27.103 1.00 92.56 91 SER A CA 1
ATOM 741 C C . SER A 1 91 ? -20.555 6.741 26.735 1.00 92.56 91 SER A C 1
ATOM 743 O O . SER A 1 91 ? -21.590 7.405 26.763 1.00 92.56 91 SER A O 1
ATOM 745 N N . GLY A 1 92 ? -20.539 5.441 26.421 1.00 89.62 92 GLY A N 1
ATOM 746 C CA . GLY A 1 92 ? -21.727 4.701 26.001 1.00 89.62 92 GLY A CA 1
ATOM 747 C C . GLY A 1 92 ? -22.201 5.094 24.602 1.00 89.62 92 GLY A C 1
ATOM 748 O O . GLY A 1 92 ? -23.405 5.226 24.387 1.00 89.62 92 GLY A O 1
ATOM 749 N N . ALA A 1 93 ? -21.263 5.320 23.674 1.00 92.50 93 ALA A N 1
ATOM 750 C CA . ALA A 1 93 ? -21.570 5.571 22.267 1.00 92.50 93 ALA A CA 1
ATOM 751 C C . ALA A 1 93 ? -22.409 4.432 21.662 1.00 92.50 93 ALA A C 1
ATOM 753 O O . ALA A 1 93 ? -22.403 3.298 22.148 1.00 92.50 93 ALA A O 1
ATOM 754 N N . SER A 1 94 ? -23.141 4.726 20.589 1.00 94.06 94 SER A N 1
ATOM 755 C CA . SER A 1 94 ? -23.964 3.709 19.937 1.00 94.06 94 SER A CA 1
ATOM 756 C C . SER A 1 94 ? -23.104 2.637 19.257 1.00 94.06 94 SER A C 1
ATOM 758 O O . SER A 1 94 ? -22.019 2.915 18.748 1.00 94.06 94 SER A O 1
ATOM 760 N N . GLU A 1 95 ? -23.624 1.409 19.165 1.00 92.25 95 GLU A N 1
ATOM 761 C CA . GLU A 1 95 ? -22.949 0.299 18.468 1.00 92.25 95 GLU A CA 1
ATOM 762 C C . GLU A 1 95 ? -22.595 0.655 17.011 1.00 92.25 95 GLU A C 1
ATOM 764 O O . GLU A 1 95 ? -21.566 0.226 16.498 1.00 92.25 95 GLU A O 1
ATOM 769 N N . SER A 1 96 ? -23.405 1.495 16.353 1.00 92.44 96 SER A N 1
ATOM 770 C CA . SER A 1 96 ? -23.135 1.968 14.989 1.00 92.44 96 SER A CA 1
ATOM 771 C C . SER A 1 96 ? -21.950 2.934 14.912 1.00 92.44 96 SER A C 1
ATOM 773 O O . SER A 1 96 ? -21.214 2.906 13.928 1.00 92.44 96 SER A O 1
ATOM 775 N N . GLU A 1 97 ? -21.772 3.804 15.907 1.00 93.12 97 GLU A N 1
ATOM 776 C CA . GLU A 1 97 ? -20.635 4.733 15.967 1.00 93.12 97 GLU A CA 1
ATOM 777 C C . GLU A 1 97 ? -19.342 3.983 16.294 1.00 93.12 97 GLU A C 1
ATOM 779 O O . GLU A 1 97 ? -18.314 4.208 15.654 1.00 93.12 97 GLU A O 1
ATOM 784 N N . ILE A 1 98 ? -19.416 3.033 17.232 1.00 92.31 98 ILE A N 1
ATOM 785 C CA . ILE A 1 98 ? -18.298 2.149 17.577 1.00 92.31 98 ILE A CA 1
ATOM 786 C C . ILE A 1 98 ? -17.872 1.349 16.345 1.00 92.31 98 ILE A C 1
ATOM 788 O O . ILE A 1 98 ? -16.687 1.310 16.018 1.00 92.31 98 ILE A O 1
ATOM 792 N N . TRP A 1 99 ? -18.833 0.777 15.615 1.00 92.38 99 TRP A N 1
ATOM 793 C CA . TRP A 1 99 ? -18.562 0.051 14.378 1.00 92.38 99 TRP A CA 1
ATOM 794 C C . TRP A 1 99 ? -17.874 0.920 13.324 1.00 92.38 99 TRP A C 1
ATOM 796 O O . TRP A 1 99 ? -16.876 0.500 12.747 1.00 92.38 99 TRP A O 1
ATOM 806 N N . ALA A 1 100 ? -18.355 2.147 13.103 1.00 92.62 100 ALA A N 1
ATOM 807 C CA . ALA A 1 100 ? -17.733 3.065 12.151 1.00 92.62 100 ALA A CA 1
ATOM 808 C C . ALA A 1 100 ? -16.266 3.359 12.507 1.00 92.62 100 ALA A C 1
ATOM 810 O O . ALA A 1 100 ? -15.414 3.428 11.621 1.00 92.62 100 ALA A O 1
ATOM 811 N N . SER A 1 101 ? -15.950 3.487 13.799 1.00 91.56 101 SER A N 1
ATOM 812 C CA . SER A 1 101 ? -14.568 3.685 14.234 1.00 91.56 101 SER A CA 1
ATOM 813 C C . SER A 1 101 ? -13.709 2.424 14.130 1.00 91.56 101 SER A C 1
ATOM 815 O O . SER A 1 101 ? -12.518 2.542 13.847 1.00 91.56 101 SER A O 1
ATOM 817 N N . ILE A 1 102 ? -14.275 1.236 14.361 1.00 91.44 102 ILE A N 1
ATOM 818 C CA . ILE A 1 102 ? -13.572 -0.038 14.149 1.00 91.44 102 ILE A CA 1
ATOM 819 C C . ILE A 1 102 ? -13.254 -0.216 12.667 1.00 91.44 102 ILE A C 1
ATOM 821 O O . ILE A 1 102 ? -12.138 -0.594 12.327 1.00 91.44 102 ILE A O 1
ATOM 825 N N . GLU A 1 103 ? -14.206 0.087 11.790 1.00 91.12 103 GLU A N 1
ATOM 826 C CA . GLU A 1 103 ? -14.019 -0.022 10.347 1.00 91.12 103 GLU A CA 1
ATOM 827 C C . GLU A 1 103 ? -12.920 0.935 9.864 1.00 91.12 103 GLU A C 1
ATOM 829 O O . GLU A 1 103 ? -12.027 0.534 9.123 1.00 91.12 103 GLU A O 1
ATOM 834 N N . GLU A 1 104 ? -12.897 2.173 10.363 1.00 90.81 104 GLU A N 1
ATOM 835 C CA . GLU A 1 104 ? -11.817 3.115 10.054 1.00 90.81 104 GLU A CA 1
ATOM 836 C C . GLU A 1 104 ? -10.457 2.648 10.607 1.00 90.81 104 GLU A C 1
ATOM 838 O O . GLU A 1 104 ? -9.428 2.808 9.946 1.00 90.81 104 GLU A O 1
ATOM 843 N N . PHE A 1 105 ? -10.433 2.046 11.802 1.00 90.56 105 PHE A N 1
ATOM 844 C CA . PHE A 1 105 ? -9.220 1.447 12.362 1.00 90.56 105 PHE A CA 1
ATOM 845 C C . PHE A 1 105 ? -8.722 0.287 11.490 1.00 90.56 105 PHE A C 1
ATOM 847 O O . PHE A 1 105 ? -7.540 0.235 11.151 1.00 90.56 105 PHE A O 1
ATOM 854 N N . LYS A 1 106 ? -9.622 -0.608 11.071 1.00 90.75 106 LYS A N 1
ATOM 855 C CA . LYS A 1 106 ? -9.336 -1.731 10.173 1.00 90.75 106 LYS A CA 1
ATOM 856 C C . LYS A 1 106 ? -8.755 -1.236 8.849 1.00 90.75 106 LYS A C 1
ATOM 858 O O . LYS A 1 106 ? -7.691 -1.685 8.439 1.00 90.75 106 LYS A O 1
ATOM 863 N N . GLU A 1 107 ? -9.397 -0.264 8.204 1.00 91.12 107 GLU A N 1
ATOM 864 C CA . GLU A 1 107 ? -8.959 0.238 6.897 1.00 91.12 107 GLU A CA 1
ATOM 865 C C . GLU A 1 107 ? -7.567 0.889 6.920 1.00 91.12 107 GLU A C 1
ATOM 867 O O . GLU A 1 107 ? -6.841 0.822 5.920 1.00 91.12 107 GLU A O 1
ATOM 872 N N . LYS A 1 108 ? -7.180 1.484 8.056 1.00 88.12 108 LYS A N 1
ATOM 873 C CA . LYS A 1 108 ? -5.872 2.130 8.238 1.00 88.12 108 LYS A CA 1
ATOM 874 C C . LYS A 1 108 ? -4.771 1.189 8.709 1.00 88.12 108 LYS A C 1
ATOM 876 O O . LYS A 1 108 ? -3.652 1.290 8.212 1.00 88.12 108 LYS A O 1
ATOM 881 N N . TYR A 1 109 ? -5.071 0.319 9.671 1.00 87.44 109 TYR A N 1
ATOM 882 C CA . TYR A 1 109 ? -4.048 -0.397 10.439 1.00 87.44 109 TYR A CA 1
ATOM 883 C C . TYR A 1 109 ? -4.077 -1.916 10.260 1.00 87.44 109 TYR A C 1
ATOM 885 O O . TYR A 1 109 ? -3.093 -2.567 10.607 1.00 87.44 109 TYR A O 1
ATOM 893 N N . ALA A 1 110 ? -5.151 -2.497 9.713 1.00 87.56 110 ALA A N 1
ATOM 894 C CA . ALA A 1 110 ? -5.141 -3.917 9.377 1.00 87.56 110 ALA A CA 1
ATOM 895 C C . ALA A 1 110 ? -4.239 -4.183 8.162 1.00 87.56 110 ALA A C 1
ATOM 897 O O . ALA A 1 110 ? -4.112 -3.371 7.241 1.00 87.56 110 ALA A O 1
ATOM 898 N N . ASP A 1 111 ? -3.645 -5.369 8.136 1.00 82.62 111 ASP A N 1
ATOM 899 C CA . ASP A 1 111 ? -2.804 -5.884 7.058 1.00 82.62 111 ASP A CA 1
ATOM 900 C C . ASP A 1 111 ? -3.553 -6.006 5.719 1.00 82.62 111 ASP A C 1
ATOM 902 O O . ASP A 1 111 ? -2.977 -5.754 4.657 1.00 82.62 111 ASP A O 1
ATOM 906 N N . TYR A 1 112 ? -4.853 -6.291 5.774 1.00 87.69 112 TYR A N 1
ATOM 907 C CA . TYR A 1 112 ? -5.763 -6.301 4.625 1.00 87.69 112 TYR A CA 1
ATOM 908 C C . TYR A 1 112 ? -6.546 -4.984 4.439 1.00 87.69 112 TYR A C 1
ATOM 910 O O . TYR A 1 112 ? -7.354 -4.869 3.513 1.00 87.69 112 TYR A O 1
ATOM 918 N N . GLY A 1 113 ? -6.286 -3.958 5.256 1.00 88.81 113 GLY A N 1
ATOM 919 C CA . GLY A 1 113 ? -6.910 -2.636 5.137 1.00 88.81 113 GLY A CA 1
ATOM 920 C C . GLY A 1 113 ? -6.550 -1.919 3.829 1.00 88.81 113 GLY A C 1
ATOM 921 O O . GLY A 1 113 ? -5.533 -2.208 3.184 1.00 88.81 113 GLY A O 1
ATOM 922 N N . ARG A 1 114 ? -7.386 -0.976 3.376 1.00 88.81 114 ARG A N 1
ATOM 923 C CA . ARG A 1 114 ? -7.154 -0.181 2.153 1.00 88.81 114 ARG A CA 1
ATOM 924 C C . ARG A 1 114 ? -5.783 0.480 2.138 1.00 88.81 114 ARG A C 1
ATOM 926 O O . ARG A 1 114 ? -5.142 0.477 1.083 1.00 88.81 114 ARG A O 1
ATOM 933 N N . ASP A 1 115 ? -5.331 1.048 3.251 1.00 86.19 115 ASP A N 1
ATOM 934 C CA . ASP A 1 115 ? -4.093 1.828 3.279 1.00 86.19 115 ASP A CA 1
ATOM 935 C C . ASP A 1 115 ? -2.866 0.915 3.078 1.00 86.19 115 ASP A C 1
ATOM 937 O O . ASP A 1 115 ? -2.011 1.199 2.229 1.00 86.19 115 ASP A O 1
ATOM 941 N N . ARG A 1 116 ? -2.832 -0.250 3.746 1.00 84.94 116 ARG A N 1
ATOM 942 C CA . ARG A 1 116 ? -1.790 -1.271 3.546 1.00 84.94 116 ARG A CA 1
ATOM 943 C C . ARG A 1 116 ? -1.823 -1.846 2.129 1.00 84.94 116 ARG A C 1
ATOM 945 O O . ARG A 1 116 ? -0.782 -1.889 1.471 1.00 84.94 116 ARG A O 1
ATOM 952 N N . ARG A 1 117 ? -3.007 -2.209 1.614 1.00 87.19 117 ARG A N 1
ATOM 953 C CA . ARG A 1 117 ? -3.184 -2.706 0.233 1.00 87.19 117 ARG A CA 1
ATOM 954 C C . ARG A 1 117 ? -2.710 -1.697 -0.811 1.00 87.19 117 ARG A C 1
ATOM 956 O O . ARG A 1 117 ? -2.050 -2.075 -1.777 1.00 87.19 117 ARG A O 1
ATOM 963 N N . SER A 1 118 ? -3.004 -0.414 -0.606 1.00 86.62 118 SER A N 1
ATOM 964 C CA . SER A 1 118 ? -2.577 0.665 -1.505 1.00 86.62 118 SER A CA 1
ATOM 965 C C . SER A 1 118 ? -1.059 0.842 -1.493 1.00 86.62 118 SER A C 1
ATOM 967 O O . SER A 1 118 ? -0.453 0.990 -2.553 1.00 86.62 118 SER A O 1
ATOM 969 N N . SER A 1 119 ? -0.436 0.762 -0.313 1.00 85.12 119 SER A N 1
ATOM 970 C CA . SER A 1 119 ? 1.024 0.800 -0.172 1.00 85.12 119 SER A CA 1
ATOM 971 C C . SER A 1 119 ? 1.693 -0.374 -0.895 1.00 85.12 119 SER A C 1
ATOM 973 O O . SER A 1 119 ? 2.571 -0.179 -1.738 1.00 85.12 119 SER A O 1
ATOM 975 N N . ILE A 1 120 ? 1.211 -1.599 -0.660 1.00 87.19 120 ILE A N 1
ATOM 976 C CA . ILE A 1 120 ? 1.688 -2.810 -1.342 1.00 87.19 120 ILE A CA 1
ATOM 977 C C . ILE A 1 120 ? 1.550 -2.668 -2.862 1.00 87.19 120 ILE A C 1
ATOM 979 O O . ILE A 1 120 ? 2.515 -2.890 -3.593 1.00 87.19 120 ILE A O 1
ATOM 983 N N . GLN A 1 121 ? 0.377 -2.256 -3.350 1.00 87.44 121 GLN A N 1
ATOM 984 C CA . GLN A 1 121 ? 0.128 -2.058 -4.778 1.00 87.44 121 GLN A CA 1
ATOM 985 C C . GLN A 1 121 ? 1.109 -1.042 -5.378 1.00 87.44 121 GLN A C 1
ATOM 987 O O . GLN A 1 121 ? 1.713 -1.318 -6.416 1.00 87.44 121 GLN A O 1
ATOM 992 N N . PHE A 1 122 ? 1.319 0.091 -4.707 1.00 85.31 122 PHE A N 1
ATOM 993 C CA . PHE A 1 122 ? 2.273 1.114 -5.127 1.00 85.31 122 PHE A CA 1
ATOM 994 C C . PHE A 1 122 ? 3.705 0.566 -5.221 1.00 85.31 122 PHE A C 1
ATOM 996 O O . PHE A 1 122 ? 4.403 0.789 -6.217 1.00 85.31 122 PHE A O 1
ATOM 1003 N N . HIS A 1 123 ? 4.155 -0.193 -4.220 1.00 86.31 123 HIS A N 1
ATOM 1004 C CA . HIS A 1 123 ? 5.487 -0.796 -4.233 1.00 86.31 123 HIS A CA 1
ATOM 1005 C C . HIS A 1 123 ? 5.635 -1.849 -5.334 1.00 86.31 123 HIS A C 1
ATOM 1007 O O . HIS A 1 123 ? 6.643 -1.847 -6.043 1.00 86.31 123 HIS A O 1
ATOM 1013 N N . LEU A 1 124 ? 4.624 -2.692 -5.550 1.00 89.69 124 LEU A N 1
ATOM 1014 C CA . LEU A 1 124 ? 4.632 -3.692 -6.618 1.00 89.69 124 LEU A CA 1
ATOM 1015 C C . LEU A 1 124 ? 4.619 -3.050 -8.012 1.00 89.69 124 LEU A C 1
ATOM 1017 O O . LEU A 1 124 ? 5.281 -3.545 -8.921 1.00 89.69 124 LEU A O 1
ATOM 1021 N N . GLU A 1 125 ? 3.916 -1.932 -8.205 1.00 87.50 125 GLU A N 1
ATOM 1022 C CA . GLU A 1 125 ? 3.981 -1.141 -9.443 1.00 87.50 125 GLU A CA 1
ATOM 1023 C C . GLU A 1 125 ? 5.358 -0.511 -9.658 1.00 87.50 125 GLU A C 1
ATOM 1025 O O . GLU A 1 125 ? 5.877 -0.513 -10.777 1.00 87.50 125 GLU A O 1
ATOM 1030 N N . LYS A 1 126 ? 5.993 -0.016 -8.590 1.00 87.06 126 LYS A N 1
ATOM 1031 C CA . LYS A 1 126 ? 7.362 0.501 -8.659 1.00 87.06 126 LYS A CA 1
ATOM 1032 C C . LYS A 1 126 ? 8.351 -0.600 -9.038 1.00 87.06 126 LYS A C 1
ATOM 1034 O O . LYS A 1 126 ? 9.196 -0.354 -9.897 1.00 87.06 126 LYS A O 1
ATOM 1039 N N . ILE A 1 127 ? 8.236 -1.786 -8.439 1.00 87.75 127 ILE A N 1
ATOM 1040 C CA . ILE A 1 127 ? 9.053 -2.958 -8.784 1.00 87.75 127 ILE A CA 1
ATOM 1041 C C . ILE A 1 127 ? 8.823 -3.332 -10.248 1.00 87.75 127 ILE A C 1
ATOM 1043 O O . ILE A 1 127 ? 9.783 -3.420 -11.003 1.00 87.75 127 ILE A O 1
ATOM 1047 N N . GLU A 1 128 ? 7.571 -3.452 -10.691 1.00 86.94 128 GLU A N 1
ATOM 1048 C CA . GLU A 1 128 ? 7.256 -3.776 -12.086 1.00 86.94 128 GLU A CA 1
ATOM 1049 C C . GLU A 1 128 ? 7.855 -2.752 -13.066 1.00 86.94 128 GLU A C 1
ATOM 1051 O O . GLU A 1 128 ? 8.431 -3.122 -14.090 1.00 86.94 128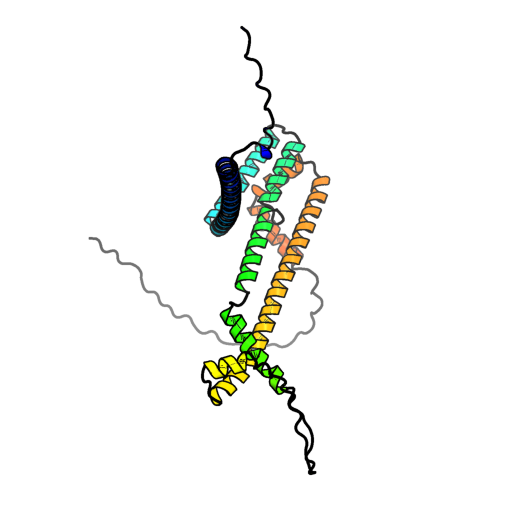 GLU A O 1
ATOM 1056 N N . ARG A 1 129 ? 7.774 -1.456 -12.743 1.00 85.62 129 ARG A N 1
ATOM 1057 C CA . ARG A 1 129 ? 8.371 -0.388 -13.553 1.00 85.62 129 ARG A CA 1
ATOM 1058 C C . ARG A 1 129 ? 9.896 -0.465 -13.583 1.00 85.62 129 ARG A C 1
ATOM 1060 O O . ARG A 1 129 ? 10.473 -0.197 -14.629 1.00 85.62 129 ARG A O 1
ATOM 1067 N N . LEU A 1 130 ? 10.539 -0.776 -12.458 1.00 83.44 130 LEU A N 1
ATOM 1068 C CA . LEU A 1 130 ? 11.999 -0.902 -12.371 1.00 83.44 130 LEU A CA 1
ATOM 1069 C C . LEU A 1 130 ? 12.516 -2.157 -13.068 1.00 83.44 130 LEU A C 1
ATOM 1071 O O . LEU A 1 130 ? 13.622 -2.137 -13.597 1.00 83.44 130 LEU A O 1
ATOM 1075 N N . LEU A 1 131 ? 11.713 -3.219 -13.096 1.00 83.75 131 LEU A N 1
ATOM 1076 C CA . LEU A 1 131 ? 12.035 -4.415 -13.854 1.00 83.75 131 LEU A CA 1
ATOM 1077 C C . LEU A 1 131 ? 11.998 -4.121 -15.363 1.00 83.75 131 LEU A C 1
ATOM 1079 O O . LEU A 1 131 ? 12.782 -4.709 -16.098 1.00 83.75 131 LEU A O 1
ATOM 1083 N N . ARG A 1 132 ? 11.140 -3.205 -15.849 1.00 79.81 132 ARG A N 1
ATOM 1084 C CA . ARG A 1 132 ? 11.046 -2.884 -17.286 1.00 79.81 132 ARG A CA 1
ATOM 1085 C C . ARG A 1 132 ? 12.375 -2.391 -17.873 1.00 79.81 132 ARG A C 1
ATOM 1087 O O . ARG A 1 132 ? 12.869 -1.351 -17.435 1.00 79.81 132 ARG A O 1
ATOM 1094 N N . PRO A 1 133 ? 12.930 -3.080 -18.897 1.00 79.62 133 PRO A N 1
ATOM 1095 C CA . PRO A 1 133 ? 14.151 -2.640 -19.544 1.00 79.62 133 PRO A CA 1
ATOM 1096 C C . PRO A 1 133 ? 13.939 -1.260 -20.160 1.00 79.62 133 PRO A C 1
ATOM 1098 O O . PRO A 1 133 ? 12.869 -0.933 -20.681 1.00 79.62 133 PRO A O 1
ATOM 1101 N N . THR A 1 134 ? 14.983 -0.437 -20.115 1.00 80.69 134 THR A N 1
ATOM 1102 C CA . THR A 1 134 ? 14.950 0.889 -20.738 1.00 80.69 134 THR A CA 1
ATOM 1103 C C . THR A 1 134 ? 14.772 0.778 -22.254 1.00 80.69 134 THR A C 1
ATOM 1105 O O . THR A 1 134 ? 14.998 -0.280 -22.849 1.00 80.69 134 THR A O 1
ATOM 1108 N N . THR A 1 135 ? 14.411 1.883 -22.913 1.00 77.81 135 THR A N 1
ATOM 1109 C CA . THR A 1 135 ? 14.323 1.939 -24.381 1.00 77.81 135 THR A CA 1
ATOM 1110 C C . THR A 1 135 ? 15.624 1.483 -25.034 1.00 77.81 135 THR A C 1
ATOM 1112 O O . THR A 1 135 ? 15.588 0.689 -25.967 1.00 77.81 135 THR A O 1
ATOM 1115 N N . THR A 1 136 ? 16.770 1.920 -24.508 1.00 74.62 136 THR A N 1
ATOM 1116 C CA . THR A 1 136 ? 18.090 1.532 -25.015 1.00 74.62 136 THR A CA 1
ATOM 1117 C C . THR A 1 136 ? 18.309 0.027 -24.898 1.00 74.62 136 THR A C 1
ATOM 1119 O O . THR A 1 136 ? 18.641 -0.614 -25.890 1.00 74.62 136 THR A O 1
ATOM 1122 N N . THR A 1 137 ? 18.045 -0.558 -23.725 1.00 78.75 137 THR A N 1
ATOM 1123 C CA . THR A 1 137 ? 18.163 -2.010 -23.502 1.00 78.75 137 THR A CA 1
ATOM 1124 C C . THR A 1 137 ? 17.206 -2.791 -24.406 1.00 78.75 137 THR A C 1
ATOM 1126 O O . THR A 1 137 ? 17.598 -3.775 -25.022 1.00 78.75 137 THR A O 1
ATOM 1129 N N . THR A 1 138 ? 15.968 -2.319 -24.556 1.00 79.38 138 THR A N 1
ATOM 1130 C CA . THR A 1 138 ? 14.949 -2.948 -25.411 1.00 79.38 138 THR A CA 1
ATOM 1131 C C . THR A 1 138 ? 15.356 -2.929 -26.884 1.00 79.38 138 THR A C 1
ATOM 1133 O O . THR A 1 138 ? 15.216 -3.934 -27.576 1.00 79.38 138 THR A O 1
ATOM 1136 N N . VAL A 1 139 ? 15.856 -1.794 -27.381 1.00 77.50 139 VAL A N 1
ATOM 1137 C CA . VAL A 1 139 ? 16.323 -1.661 -28.767 1.00 77.50 139 VAL A CA 1
ATOM 1138 C C . VAL A 1 139 ? 17.561 -2.521 -28.999 1.00 77.50 139 VAL A C 1
ATOM 1140 O O . VAL A 1 139 ? 17.612 -3.201 -30.017 1.00 77.50 139 VAL A O 1
ATOM 1143 N N . ALA A 1 140 ? 18.508 -2.556 -28.056 1.00 73.94 140 ALA A N 1
ATOM 1144 C CA . ALA A 1 140 ? 19.696 -3.402 -28.147 1.00 73.94 140 ALA A CA 1
ATOM 1145 C C . ALA A 1 140 ? 19.330 -4.894 -28.217 1.00 73.94 140 ALA A C 1
ATOM 1147 O O . ALA A 1 140 ? 19.737 -5.576 -29.155 1.00 73.94 140 ALA A O 1
ATOM 1148 N N . MET A 1 141 ? 18.490 -5.384 -27.298 1.00 74.06 141 MET A N 1
ATOM 1149 C CA . MET A 1 141 ? 18.052 -6.786 -27.294 1.00 74.06 141 MET A CA 1
ATOM 1150 C C . MET A 1 141 ? 17.286 -7.145 -28.578 1.00 74.06 141 MET A C 1
ATOM 1152 O O . MET A 1 141 ? 17.618 -8.125 -29.240 1.00 74.06 141 MET A O 1
ATOM 1156 N N . ARG A 1 142 ? 16.336 -6.305 -29.017 1.00 75.25 142 ARG A N 1
ATOM 1157 C CA . ARG A 1 142 ? 15.541 -6.556 -30.238 1.00 75.25 142 ARG A CA 1
ATOM 1158 C C . ARG A 1 142 ? 16.337 -6.440 -31.534 1.00 75.25 142 ARG A C 1
ATOM 1160 O O . ARG A 1 142 ? 16.037 -7.143 -32.500 1.00 75.25 142 ARG A O 1
ATOM 1167 N N . ALA A 1 143 ? 17.309 -5.531 -31.591 1.00 73.44 143 ALA A N 1
ATOM 1168 C CA . ALA A 1 143 ? 18.217 -5.432 -32.726 1.00 73.44 143 ALA A CA 1
ATOM 1169 C C . ALA A 1 143 ? 18.992 -6.742 -32.873 1.00 73.44 143 ALA A C 1
ATOM 1171 O O . ALA A 1 143 ? 19.020 -7.302 -33.960 1.00 73.44 143 ALA A O 1
ATOM 1172 N N . ILE A 1 144 ? 19.522 -7.280 -31.776 1.00 70.56 144 ILE A N 1
ATOM 1173 C CA . ILE A 1 144 ? 20.286 -8.530 -31.779 1.00 70.56 144 ILE A CA 1
ATOM 1174 C C . ILE A 1 144 ? 19.381 -9.756 -32.041 1.00 70.56 144 ILE A C 1
ATOM 1176 O O . ILE A 1 144 ? 19.818 -10.734 -32.640 1.00 70.56 144 ILE A O 1
ATOM 1180 N N . GLU A 1 145 ? 18.098 -9.738 -31.669 1.00 65.44 145 GLU A N 1
ATOM 1181 C CA . GLU A 1 145 ? 17.160 -10.839 -31.953 1.00 65.44 145 GLU A CA 1
ATOM 1182 C C . GLU A 1 145 ? 16.760 -10.966 -33.431 1.00 65.44 145 GLU A C 1
ATOM 1184 O O . GLU A 1 145 ? 16.698 -12.084 -33.964 1.00 65.44 145 GLU A O 1
ATOM 1189 N N . ASN A 1 146 ? 16.500 -9.836 -34.097 1.00 60.25 146 ASN A N 1
ATOM 1190 C CA . ASN A 1 146 ? 15.978 -9.776 -35.467 1.00 60.25 146 ASN A CA 1
ATOM 1191 C C . ASN A 1 146 ? 17.006 -10.135 -36.555 1.00 60.25 146 ASN A C 1
ATOM 1193 O O . ASN A 1 146 ? 16.647 -10.157 -37.730 1.00 60.25 146 ASN A O 1
ATOM 1197 N N . SER A 1 147 ? 18.260 -10.426 -36.208 1.00 54.66 147 SER A N 1
ATOM 1198 C CA . SER A 1 147 ? 19.265 -10.948 -37.147 1.00 54.66 147 SER A CA 1
ATOM 1199 C C . SER A 1 147 ? 19.019 -12.414 -37.543 1.00 54.66 147 SER A C 1
ATOM 1201 O O . SER A 1 147 ? 19.329 -12.792 -38.663 1.00 54.66 147 SER A O 1
ATOM 1203 N N . SER A 1 148 ? 18.388 -13.236 -36.686 1.00 50.84 148 SER A N 1
ATOM 1204 C CA . SER A 1 148 ? 18.096 -14.657 -37.022 1.00 50.84 148 SER A CA 1
ATOM 1205 C C . SER A 1 148 ? 17.101 -14.883 -38.137 1.00 50.84 148 SER A C 1
ATOM 1207 O O . SER A 1 148 ? 17.207 -15.869 -38.858 1.00 50.84 148 SER A O 1
ATOM 1209 N N . LYS A 1 149 ? 16.057 -14.054 -38.202 1.00 48.59 149 LYS A N 1
ATOM 1210 C CA . LYS A 1 149 ? 14.912 -14.351 -39.068 1.00 48.59 149 LYS A CA 1
ATOM 1211 C C . LYS A 1 149 ? 15.260 -14.186 -40.545 1.00 48.59 149 LYS A C 1
ATOM 1213 O O . LYS A 1 149 ? 14.536 -14.701 -41.390 1.00 48.59 149 LYS A O 1
ATOM 1218 N N . ASP A 1 150 ? 16.372 -13.513 -40.832 1.00 47.66 150 ASP A N 1
ATOM 1219 C CA . ASP A 1 150 ? 16.913 -13.366 -42.177 1.00 47.66 150 ASP A CA 1
ATOM 1220 C C . ASP A 1 150 ? 17.806 -14.553 -42.595 1.00 47.66 150 ASP A C 1
ATOM 1222 O O . ASP A 1 150 ? 18.014 -14.737 -43.794 1.00 47.66 150 ASP A O 1
ATOM 1226 N N . GLU A 1 151 ? 18.284 -15.392 -41.661 1.00 46.59 151 GLU A N 1
ATOM 1227 C CA . GLU A 1 151 ? 19.140 -16.554 -41.971 1.00 46.59 151 GLU A CA 1
ATOM 1228 C C . GLU A 1 151 ? 18.373 -17.881 -42.125 1.00 46.59 151 GLU A C 1
ATOM 1230 O O . GLU A 1 151 ? 18.811 -18.758 -42.867 1.00 46.59 151 GLU A O 1
ATOM 1235 N N . GLU A 1 152 ? 17.182 -18.029 -41.532 1.00 41.62 152 GLU A N 1
ATOM 1236 C CA . GLU A 1 152 ? 16.345 -19.240 -41.690 1.00 41.62 152 GLU A CA 1
ATOM 1237 C C . GLU A 1 152 ? 15.585 -19.317 -43.035 1.00 41.62 152 GLU A C 1
ATOM 1239 O O . GLU A 1 152 ? 14.889 -20.294 -43.307 1.00 41.62 152 GLU A O 1
ATOM 1244 N N . GLN A 1 153 ? 15.741 -18.325 -43.922 1.00 40.28 153 GLN A N 1
ATOM 1245 C CA . GLN A 1 153 ? 15.302 -18.389 -45.326 1.00 40.28 153 GLN A CA 1
ATOM 1246 C C . GLN A 1 153 ? 16.493 -18.346 -46.297 1.00 40.28 153 GLN A C 1
ATOM 1248 O O . GLN A 1 153 ? 16.493 -17.604 -47.281 1.00 40.28 153 GLN A O 1
ATOM 1253 N N . ALA A 1 154 ? 17.515 -19.162 -46.050 1.00 36.97 154 ALA A N 1
ATOM 1254 C CA . ALA A 1 154 ? 18.407 -19.613 -47.113 1.00 36.97 154 ALA A CA 1
ATOM 1255 C C . ALA A 1 154 ? 17.792 -20.866 -47.775 1.00 36.97 154 ALA A C 1
ATOM 1257 O O . ALA A 1 154 ? 17.474 -21.825 -47.068 1.00 36.97 154 ALA A O 1
ATOM 1258 N N . PRO A 1 155 ? 17.580 -20.898 -49.105 1.00 39.84 155 PRO A N 1
ATOM 1259 C CA . PRO A 1 155 ? 17.058 -22.085 -49.766 1.00 39.84 155 PRO A CA 1
ATOM 1260 C C . PRO A 1 155 ? 18.135 -23.174 -49.737 1.00 39.84 155 PRO A C 1
ATOM 1262 O O . PRO A 1 155 ? 19.179 -23.049 -50.376 1.00 39.84 155 PRO A O 1
ATOM 1265 N N . SER A 1 156 ? 17.883 -24.257 -49.003 1.00 42.88 156 SER A N 1
ATOM 1266 C CA . SER A 1 156 ? 18.575 -25.517 -49.244 1.00 42.88 156 SER A CA 1
ATOM 1267 C C . SER A 1 156 ? 18.028 -26.103 -50.549 1.00 42.88 156 SER A C 1
ATOM 1269 O O . SER A 1 156 ? 16.826 -26.315 -50.703 1.00 42.88 156 SER A O 1
ATOM 1271 N N . GLY A 1 157 ? 18.896 -26.310 -51.538 1.00 33.25 157 GLY A N 1
ATOM 1272 C CA . GLY A 1 157 ? 18.448 -26.840 -52.821 1.00 33.25 157 GLY A CA 1
ATOM 1273 C C . GLY A 1 157 ? 19.554 -26.990 -53.851 1.00 33.25 157 GLY A C 1
ATOM 1274 O O . GLY A 1 157 ? 19.731 -26.114 -54.681 1.00 33.25 157 GLY A O 1
ATOM 1275 N N . GLY A 1 158 ? 20.258 -28.123 -53.776 1.00 31.11 158 GLY A N 1
ATOM 1276 C CA . GLY A 1 158 ? 20.634 -28.944 -54.933 1.00 31.11 158 GLY A CA 1
ATOM 1277 C C . GLY A 1 158 ? 21.527 -28.340 -56.019 1.00 31.11 158 GLY A C 1
ATOM 1278 O O . GLY A 1 158 ? 21.094 -27.540 -56.838 1.00 31.11 158 GLY A O 1
ATOM 1279 N N . LYS A 1 159 ? 22.747 -28.880 -56.127 1.00 37.41 159 LYS A N 1
ATOM 1280 C CA . LYS A 1 159 ? 23.503 -28.914 -57.387 1.00 37.41 159 LYS A CA 1
ATOM 1281 C C . LYS A 1 159 ? 22.622 -29.485 -58.510 1.00 37.41 159 LYS A C 1
ATOM 1283 O O . LYS A 1 159 ? 22.111 -30.593 -58.366 1.00 37.41 159 LYS A O 1
ATOM 1288 N N . GLY A 1 160 ? 22.517 -28.766 -59.621 1.00 30.14 160 GLY A N 1
ATOM 1289 C CA . GLY A 1 160 ? 21.914 -29.230 -60.867 1.00 30.14 160 GLY A CA 1
ATOM 1290 C C . GLY A 1 160 ? 22.167 -28.209 -61.971 1.00 30.14 160 GLY A C 1
ATOM 1291 O O . GLY A 1 160 ? 21.671 -27.091 -61.906 1.00 30.14 160 GLY A O 1
ATOM 1292 N N . GLU A 1 161 ? 23.010 -28.582 -62.927 1.00 38.22 161 GLU A N 1
ATOM 1293 C CA . GLU A 1 161 ? 23.352 -27.828 -64.136 1.00 38.22 161 GLU A CA 1
ATOM 1294 C C . GLU A 1 161 ? 22.149 -27.775 -65.102 1.00 38.22 161 GLU A C 1
ATOM 1296 O O . GLU A 1 161 ? 21.406 -28.752 -65.191 1.00 38.22 161 GLU A O 1
ATOM 1301 N N . GLY A 1 162 ? 21.973 -26.671 -65.847 1.00 30.25 162 GLY A N 1
ATOM 1302 C CA . GLY A 1 162 ? 21.039 -26.609 -66.986 1.00 30.25 162 GLY A CA 1
ATOM 1303 C C . GLY A 1 162 ? 20.395 -25.242 -67.271 1.00 30.25 162 GLY A C 1
ATOM 1304 O O . GLY A 1 162 ? 19.402 -24.889 -66.651 1.00 30.25 162 GLY A O 1
ATOM 1305 N N . GLU A 1 163 ? 20.998 -24.513 -68.215 1.00 31.69 163 GLU A N 1
ATOM 1306 C CA . GLU A 1 163 ? 20.436 -23.639 -69.274 1.00 31.69 163 GLU A CA 1
ATOM 1307 C C . GLU A 1 163 ? 19.223 -22.681 -69.068 1.00 31.69 163 GLU A C 1
ATOM 1309 O O . GLU A 1 163 ? 18.094 -23.069 -68.802 1.00 31.69 163 GLU A O 1
ATOM 1314 N N . GLU A 1 164 ? 19.524 -21.408 -69.384 1.00 30.52 164 GLU A N 1
ATOM 1315 C CA . GLU A 1 164 ? 18.782 -20.384 -70.160 1.00 30.52 164 GLU A CA 1
ATOM 1316 C C . GLU A 1 164 ? 17.462 -19.695 -69.695 1.00 30.52 164 GLU A C 1
ATOM 1318 O O . GLU A 1 164 ? 16.363 -20.236 -69.701 1.00 30.52 164 GLU A O 1
ATOM 1323 N N . SER A 1 165 ? 17.641 -18.386 -69.418 1.00 33.91 165 SER A N 1
ATOM 1324 C CA . SER A 1 165 ? 16.857 -17.187 -69.812 1.00 33.91 165 SER A CA 1
ATOM 1325 C C . SER A 1 165 ? 15.363 -17.016 -69.455 1.00 33.91 165 SER A C 1
ATOM 1327 O O . SER A 1 165 ? 14.459 -17.490 -70.130 1.00 33.91 165 SER A O 1
ATOM 1329 N N . THR A 1 166 ? 15.088 -16.078 -68.528 1.00 32.28 166 THR A N 1
ATOM 1330 C CA . THR A 1 166 ? 14.277 -14.848 -68.770 1.00 32.28 166 THR A CA 1
ATOM 1331 C C . THR A 1 166 ? 14.293 -13.894 -67.551 1.00 32.28 166 THR A C 1
ATOM 1333 O O . THR A 1 166 ? 14.269 -14.364 -66.414 1.00 32.28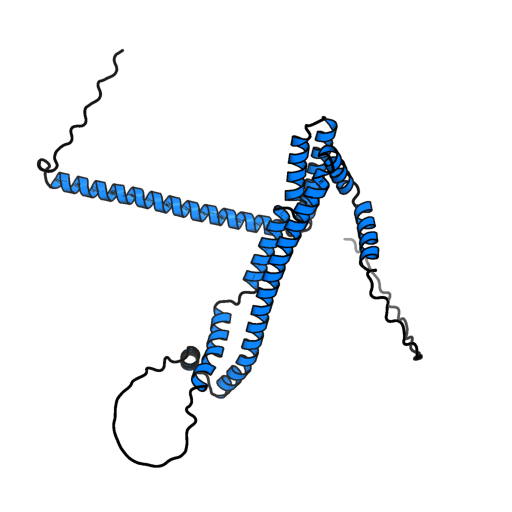 166 THR A O 1
ATOM 1336 N N . PRO A 1 167 ? 14.322 -12.550 -67.731 1.00 40.25 167 PRO A N 1
ATOM 1337 C CA . PRO A 1 167 ? 14.378 -11.592 -66.629 1.00 40.25 167 PRO A CA 1
ATOM 1338 C C . PRO A 1 167 ? 12.983 -11.031 -66.313 1.00 40.25 167 PRO A C 1
ATOM 1340 O O . PRO A 1 167 ? 12.465 -10.177 -67.028 1.00 40.25 167 PRO A O 1
ATOM 1343 N N . ALA A 1 168 ? 12.381 -11.460 -65.206 1.00 33.22 168 ALA A N 1
ATOM 1344 C CA . ALA A 1 168 ? 11.226 -10.782 -64.620 1.00 33.22 168 ALA A CA 1
ATOM 1345 C C . ALA A 1 168 ? 11.628 -10.223 -63.253 1.00 33.22 168 ALA A C 1
ATOM 1347 O O . ALA A 1 168 ? 11.684 -10.930 -62.248 1.00 33.22 168 ALA A O 1
ATOM 1348 N N . SER A 1 169 ? 11.952 -8.929 -63.260 1.00 41.53 169 SER A N 1
ATOM 1349 C CA . SER A 1 169 ? 12.180 -8.096 -62.082 1.00 41.53 169 SER A CA 1
ATOM 1350 C C . SER A 1 169 ? 11.007 -8.227 -61.109 1.00 41.53 169 SER A C 1
ATOM 1352 O O . SER A 1 169 ? 9.951 -7.630 -61.303 1.00 41.53 169 SER A O 1
ATOM 1354 N N . ASN A 1 170 ? 11.202 -9.010 -60.052 1.00 36.56 170 ASN A N 1
ATOM 1355 C CA . ASN A 1 170 ? 10.347 -9.011 -58.878 1.00 36.56 170 ASN A CA 1
ATOM 1356 C C . ASN A 1 170 ? 11.206 -8.514 -57.713 1.00 36.56 170 ASN A C 1
ATOM 1358 O O . ASN A 1 170 ? 11.752 -9.297 -56.934 1.00 36.56 170 ASN A O 1
ATOM 1362 N N . GLN A 1 171 ? 11.403 -7.193 -57.652 1.00 38.81 171 GLN A N 1
ATOM 1363 C CA . GLN A 1 171 ? 12.055 -6.527 -56.526 1.00 38.81 171 GLN A CA 1
ATOM 1364 C C . GLN A 1 171 ? 11.170 -6.671 -55.281 1.00 38.81 171 GLN A C 1
ATOM 1366 O O . GLN A 1 171 ? 10.473 -5.749 -54.868 1.00 38.81 171 GLN A O 1
ATOM 1371 N N . LYS A 1 172 ? 11.229 -7.840 -54.636 1.00 42.47 172 LYS A N 1
ATOM 1372 C CA . LYS A 1 172 ? 11.014 -7.933 -53.195 1.00 42.47 172 LYS A CA 1
ATOM 1373 C C . LYS A 1 172 ? 12.135 -7.124 -52.561 1.00 42.47 172 LYS A C 1
ATOM 1375 O O . LYS A 1 172 ? 13.251 -7.614 -52.401 1.00 42.47 172 LYS A O 1
ATOM 1380 N N . THR A 1 173 ? 11.862 -5.866 -52.243 1.00 38.41 173 THR A N 1
ATOM 1381 C CA . THR A 1 173 ? 12.720 -5.069 -51.373 1.00 38.41 173 THR A CA 1
ATOM 1382 C C . THR A 1 173 ? 12.811 -5.807 -50.040 1.00 38.41 173 THR A C 1
ATOM 1384 O O . THR A 1 173 ? 11.903 -5.701 -49.216 1.00 38.41 173 THR A O 1
ATOM 1387 N N . LYS A 1 174 ? 13.861 -6.621 -49.852 1.00 50.47 174 LYS A N 1
ATOM 1388 C CA . LYS A 1 174 ? 14.190 -7.214 -48.553 1.00 50.47 174 LYS A CA 1
ATOM 1389 C C . LYS A 1 174 ? 14.290 -6.051 -47.575 1.00 50.47 174 LYS A C 1
ATOM 1391 O O . LYS A 1 174 ? 15.189 -5.219 -47.687 1.00 50.47 174 LYS A O 1
ATOM 1396 N N . THR A 1 175 ? 13.320 -5.943 -46.676 1.00 46.66 175 THR A N 1
ATOM 1397 C CA . THR A 1 175 ? 13.378 -5.005 -45.561 1.00 46.66 175 THR A CA 1
ATOM 1398 C C . THR A 1 175 ? 14.610 -5.385 -44.760 1.00 46.66 175 THR A C 1
ATOM 1400 O O . THR A 1 175 ? 14.606 -6.427 -44.112 1.00 46.66 175 THR A O 1
ATOM 1403 N N . LYS A 1 176 ? 15.690 -4.604 -44.876 1.00 61.12 176 LYS A N 1
ATOM 1404 C CA . LYS A 1 176 ? 16.917 -4.852 -44.114 1.00 61.12 176 LYS A CA 1
ATOM 1405 C C . LYS A 1 176 ? 16.533 -4.922 -42.637 1.00 61.12 176 LYS A C 1
ATOM 1407 O O . LYS A 1 176 ? 15.908 -3.982 -42.140 1.00 61.12 176 LYS A O 1
ATOM 1412 N N . SER A 1 177 ? 16.862 -6.026 -41.965 1.00 74.44 177 SER A N 1
ATOM 1413 C CA . SER A 1 177 ? 16.653 -6.148 -40.523 1.00 74.44 177 SER A CA 1
ATOM 1414 C C . SER A 1 177 ? 17.281 -4.953 -39.804 1.00 74.44 177 SER A C 1
ATOM 1416 O O . SER A 1 177 ? 18.320 -4.435 -40.222 1.00 74.44 177 SER A O 1
ATOM 1418 N N . LEU A 1 178 ? 16.645 -4.502 -38.718 1.00 73.75 178 LEU A N 1
ATOM 1419 C CA . LEU A 1 178 ? 17.136 -3.402 -37.882 1.00 73.75 178 LEU A CA 1
ATOM 1420 C C . LEU A 1 178 ? 18.605 -3.617 -37.482 1.00 73.75 178 LEU A C 1
ATOM 1422 O O . LEU A 1 178 ? 19.367 -2.656 -37.423 1.00 73.75 178 LEU A O 1
ATOM 1426 N N . PHE A 1 179 ? 19.002 -4.878 -37.283 1.00 74.81 179 PHE A N 1
ATOM 1427 C CA . PHE A 1 179 ? 20.388 -5.264 -37.048 1.00 74.81 179 PHE A CA 1
ATOM 1428 C C . PHE A 1 179 ? 21.297 -4.899 -38.218 1.00 74.81 179 PHE A C 1
ATOM 1430 O O . PHE A 1 179 ? 22.281 -4.213 -38.019 1.00 74.81 179 PHE A O 1
ATOM 1437 N N . SER A 1 180 ? 20.938 -5.274 -39.449 1.00 74.12 180 SER A N 1
ATOM 1438 C CA . SER A 1 180 ? 21.718 -4.967 -40.656 1.00 74.12 180 SER A CA 1
ATOM 1439 C C . SER A 1 180 ? 21.894 -3.458 -40.864 1.00 74.12 180 SER A C 1
ATOM 1441 O O . SER A 1 180 ? 22.965 -3.010 -41.275 1.00 74.12 180 SER A O 1
ATOM 1443 N N . LEU A 1 181 ? 20.870 -2.662 -40.537 1.00 80.12 181 LEU A N 1
ATOM 1444 C CA . LEU A 1 181 ? 20.963 -1.202 -40.580 1.00 80.12 181 LEU A CA 1
ATOM 1445 C C . LEU A 1 181 ? 21.908 -0.658 -39.496 1.00 80.12 181 LEU A C 1
ATOM 1447 O O . LEU A 1 181 ? 22.727 0.209 -39.788 1.00 80.12 181 LEU A O 1
ATOM 1451 N N . LEU A 1 182 ? 21.814 -1.178 -38.269 1.00 78.62 182 LEU A N 1
ATOM 1452 C CA . LEU A 1 182 ? 22.689 -0.801 -37.158 1.00 78.62 182 LEU A CA 1
ATOM 1453 C C . LEU A 1 182 ? 24.139 -1.232 -37.399 1.00 78.62 182 LEU A C 1
ATOM 1455 O O . LEU A 1 182 ? 25.031 -0.420 -37.200 1.00 78.62 182 LEU A O 1
ATOM 1459 N N . SER A 1 183 ? 24.383 -2.446 -37.890 1.00 78.75 183 SER A N 1
ATOM 1460 C CA . SER A 1 183 ? 25.722 -2.952 -38.207 1.00 78.75 183 SER A CA 1
ATOM 1461 C C . SER A 1 183 ? 26.384 -2.153 -39.324 1.00 78.75 183 SER A C 1
ATOM 1463 O O . SER A 1 183 ? 27.575 -1.874 -39.250 1.00 78.75 183 SER A O 1
ATOM 1465 N N . SER A 1 184 ? 25.605 -1.721 -40.324 1.00 81.00 184 SER A N 1
ATOM 1466 C CA . SER A 1 184 ? 26.086 -0.821 -41.376 1.00 81.00 184 SER A CA 1
ATOM 1467 C C . SER A 1 184 ? 26.352 0.598 -40.871 1.00 81.00 184 SER A C 1
ATOM 1469 O O . SER A 1 184 ? 27.239 1.253 -41.401 1.00 81.00 184 SER A O 1
ATOM 1471 N N . TYR A 1 185 ? 25.575 1.094 -39.906 1.00 84.88 185 TYR A N 1
ATOM 1472 C CA . TYR A 1 185 ? 25.759 2.431 -39.331 1.00 84.88 185 TYR A CA 1
ATOM 1473 C C . TYR A 1 185 ? 26.922 2.484 -38.329 1.00 84.88 185 TYR A C 1
ATOM 1475 O O . TYR A 1 185 ? 27.581 3.509 -38.202 1.00 84.88 185 TYR A O 1
ATOM 1483 N N . LEU A 1 186 ? 27.153 1.385 -37.609 1.00 83.31 186 LEU A N 1
ATOM 1484 C CA . LEU A 1 186 ? 28.192 1.251 -36.588 1.00 83.31 186 LEU A CA 1
ATOM 1485 C C . LEU A 1 186 ? 29.510 0.677 -37.133 1.00 83.31 186 LEU A C 1
ATOM 1487 O O . LEU A 1 186 ? 30.452 0.551 -36.359 1.00 83.31 186 LEU A O 1
ATOM 1491 N N . GLU A 1 187 ? 29.568 0.328 -38.424 1.00 86.06 187 GLU A N 1
ATOM 1492 C CA . GLU A 1 187 ? 30.758 -0.212 -39.106 1.00 86.06 187 GLU A CA 1
ATOM 1493 C C . GLU A 1 187 ? 31.376 -1.423 -38.374 1.00 86.06 187 GLU A C 1
ATOM 1495 O O . GLU A 1 187 ? 32.581 -1.500 -38.143 1.00 86.06 187 GLU A O 1
ATOM 1500 N N . ILE A 1 188 ? 30.523 -2.375 -37.981 1.00 81.12 188 ILE A N 1
ATOM 1501 C CA . ILE A 1 188 ? 30.916 -3.557 -37.195 1.00 81.12 188 ILE A CA 1
ATOM 1502 C C . ILE A 1 188 ? 31.752 -4.519 -38.055 1.00 81.12 188 ILE A C 1
ATOM 1504 O O . ILE A 1 188 ? 31.350 -4.855 -39.169 1.00 81.12 188 ILE A O 1
ATOM 1508 N N . ASN A 1 189 ? 32.889 -4.990 -37.530 1.00 82.81 189 ASN A N 1
ATOM 1509 C CA . ASN A 1 189 ? 33.752 -5.971 -38.200 1.00 82.81 189 ASN A CA 1
ATOM 1510 C C . ASN A 1 189 ? 33.289 -7.432 -37.976 1.00 82.81 189 ASN A C 1
ATOM 1512 O O . ASN A 1 189 ? 32.442 -7.706 -37.124 1.00 82.81 189 ASN A O 1
ATOM 1516 N N . ASP A 1 190 ? 33.846 -8.386 -38.728 1.00 75.81 190 ASP A N 1
ATOM 1517 C CA . ASP A 1 190 ? 33.393 -9.788 -38.702 1.00 75.81 190 ASP A CA 1
ATOM 1518 C C . ASP A 1 190 ? 33.606 -10.482 -37.340 1.00 75.81 190 ASP A C 1
ATOM 1520 O O . ASP A 1 190 ? 32.750 -11.247 -36.892 1.00 75.81 190 ASP A O 1
ATOM 1524 N N . GLU A 1 191 ? 34.696 -10.165 -36.635 1.00 80.06 191 GLU A N 1
ATOM 1525 C CA . GLU A 1 191 ? 34.997 -10.693 -35.295 1.00 80.06 191 GLU A CA 1
ATOM 1526 C C . GLU A 1 191 ? 34.004 -10.165 -34.242 1.00 80.06 191 GLU A C 1
ATOM 1528 O O . GLU A 1 191 ? 33.470 -10.915 -33.422 1.00 80.06 191 GLU A O 1
ATOM 1533 N N . GLN A 1 192 ? 33.672 -8.874 -34.310 1.00 80.12 192 GLN A N 1
ATOM 1534 C CA . GLN A 1 192 ? 32.655 -8.237 -33.475 1.00 80.12 192 GLN A CA 1
ATOM 1535 C C . GLN A 1 192 ? 31.261 -8.798 -33.767 1.00 80.12 192 GLN A C 1
ATOM 1537 O O . GLN A 1 192 ? 30.466 -8.975 -32.846 1.00 80.12 192 GLN A O 1
ATOM 1542 N N . ASN A 1 193 ? 30.959 -9.110 -35.028 1.00 76.62 193 ASN A N 1
ATOM 1543 C CA . ASN A 1 193 ? 29.681 -9.698 -35.413 1.00 76.62 193 ASN A CA 1
ATOM 1544 C C . ASN A 1 193 ? 29.509 -11.112 -34.824 1.00 76.62 193 ASN A C 1
ATOM 1546 O O . ASN A 1 193 ? 28.430 -11.457 -34.337 1.00 76.62 193 ASN A O 1
ATOM 1550 N N . GLN A 1 194 ? 30.588 -11.900 -34.780 1.00 76.88 194 GLN A N 1
ATOM 1551 C CA . GLN A 1 194 ? 30.587 -13.221 -34.151 1.00 76.88 194 GLN A CA 1
ATOM 1552 C C . GLN A 1 194 ? 30.381 -13.131 -32.626 1.00 76.88 194 GLN A C 1
ATOM 1554 O O . GLN A 1 194 ? 29.528 -13.830 -32.082 1.00 76.88 194 GLN A O 1
ATOM 1559 N N . LEU A 1 195 ? 31.046 -12.191 -31.943 1.00 78.94 195 LEU A N 1
ATOM 1560 C CA . LEU A 1 195 ? 30.838 -11.943 -30.505 1.00 78.94 195 LEU A CA 1
ATOM 1561 C C . LEU A 1 195 ? 29.419 -11.440 -30.177 1.00 78.94 195 LEU A C 1
ATOM 1563 O O . LEU A 1 195 ? 28.838 -11.808 -29.151 1.00 78.94 195 LEU A O 1
ATOM 1567 N N . LEU A 1 196 ? 28.825 -10.623 -31.051 1.00 77.19 196 LEU A N 1
ATOM 1568 C CA . LEU A 1 196 ? 27.433 -10.179 -30.918 1.00 77.19 196 LEU A CA 1
ATOM 1569 C C . LEU A 1 196 ? 26.439 -11.336 -31.099 1.00 77.19 196 LEU A C 1
ATOM 1571 O O . LEU A 1 196 ? 25.384 -11.342 -30.459 1.00 77.19 196 LEU A O 1
ATOM 1575 N N . SER A 1 197 ? 26.785 -12.334 -31.918 1.00 71.00 197 SER A N 1
ATOM 1576 C CA . SER A 1 197 ? 26.005 -13.566 -32.058 1.00 71.00 197 SER A CA 1
ATOM 1577 C C . SER A 1 197 ? 26.022 -14.415 -30.782 1.00 71.00 197 SER A C 1
ATOM 1579 O O . SER A 1 197 ? 24.984 -14.950 -30.403 1.00 71.00 197 SER A O 1
ATOM 1581 N N . ASP A 1 198 ? 27.136 -14.498 -30.056 1.00 73.44 198 ASP A N 1
ATOM 1582 C CA . ASP A 1 198 ? 27.173 -15.223 -28.775 1.00 73.44 198 ASP A CA 1
ATOM 1583 C C . ASP A 1 198 ? 26.438 -14.454 -27.666 1.00 73.44 198 ASP A C 1
ATOM 1585 O O . ASP A 1 198 ? 25.637 -15.020 -26.911 1.00 73.44 198 ASP A O 1
ATOM 1589 N N . SER A 1 199 ? 26.609 -13.128 -27.636 1.00 75.75 199 SER A N 1
ATOM 1590 C CA . SER A 1 199 ? 25.871 -12.218 -26.747 1.00 75.75 199 SER A CA 1
ATOM 1591 C C . SER A 1 199 ? 24.348 -12.323 -26.924 1.00 75.75 199 SER A C 1
ATOM 1593 O O . SER A 1 199 ? 23.584 -12.124 -25.978 1.00 75.75 199 SER A O 1
ATOM 1595 N N . ARG A 1 200 ? 23.883 -12.726 -28.109 1.00 73.19 200 ARG A N 1
ATOM 1596 C CA . ARG A 1 200 ? 22.466 -12.945 -28.408 1.00 73.19 200 ARG A CA 1
ATOM 1597 C C . ARG A 1 200 ? 21.817 -14.038 -27.571 1.00 73.19 200 ARG A C 1
ATOM 1599 O O . ARG A 1 200 ? 20.668 -13.882 -27.164 1.00 73.19 200 ARG A O 1
ATOM 1606 N N . ASN A 1 201 ? 22.509 -15.151 -27.347 1.00 74.12 201 ASN A N 1
ATOM 1607 C CA . ASN A 1 201 ? 21.951 -16.249 -26.556 1.00 74.12 201 ASN A CA 1
ATOM 1608 C C . ASN A 1 201 ? 21.802 -15.824 -25.091 1.00 74.12 201 ASN A C 1
ATOM 1610 O O . ASN A 1 201 ? 20.779 -16.103 -24.468 1.00 74.12 201 ASN A O 1
ATOM 1614 N N . VAL A 1 202 ? 22.763 -15.040 -24.592 1.00 78.38 202 VAL A N 1
ATOM 1615 C CA . VAL A 1 202 ? 22.692 -14.404 -23.271 1.00 78.38 202 VAL A CA 1
ATOM 1616 C C . VAL A 1 202 ? 21.516 -13.424 -23.198 1.00 78.38 202 VAL A C 1
ATOM 1618 O O . VAL A 1 202 ? 20.741 -13.472 -22.247 1.00 78.38 202 VAL A O 1
ATOM 1621 N N . ALA A 1 203 ? 21.322 -12.582 -24.219 1.00 76.38 203 ALA A N 1
ATOM 1622 C CA . ALA A 1 203 ? 20.204 -11.637 -24.272 1.00 76.38 203 ALA A CA 1
ATOM 1623 C C . ALA A 1 203 ? 18.830 -12.334 -24.252 1.00 76.38 203 ALA A C 1
ATOM 1625 O O . ALA A 1 203 ? 17.926 -11.868 -23.563 1.00 76.38 203 ALA A O 1
ATOM 1626 N N . LYS A 1 204 ? 18.679 -13.473 -24.941 1.00 78.69 204 LYS A N 1
ATOM 1627 C CA . LYS A 1 204 ? 17.437 -14.268 -24.928 1.00 78.69 204 LYS A CA 1
ATOM 1628 C C . LYS A 1 204 ? 17.129 -14.864 -23.555 1.00 78.69 204 LYS A C 1
ATOM 1630 O O . LYS A 1 204 ? 15.984 -14.812 -23.110 1.00 78.69 204 LYS A O 1
ATOM 1635 N N . GLU A 1 205 ? 18.126 -15.428 -22.873 1.00 82.19 205 GLU A N 1
ATOM 1636 C CA . GLU A 1 205 ? 17.920 -15.959 -21.518 1.00 82.19 205 GLU A CA 1
ATOM 1637 C C . GLU A 1 205 ? 17.636 -14.838 -20.506 1.00 82.19 205 GLU A C 1
ATOM 1639 O O . GLU A 1 205 ? 16.807 -15.011 -19.608 1.00 82.19 205 GLU A O 1
ATOM 1644 N N . LEU A 1 206 ? 18.239 -13.657 -20.683 1.00 79.06 206 LEU A N 1
ATOM 1645 C CA . LEU A 1 206 ? 17.911 -12.471 -19.890 1.00 79.06 206 LEU A CA 1
ATOM 1646 C C . LEU A 1 206 ? 16.470 -12.000 -20.127 1.00 79.06 206 LEU A C 1
ATOM 1648 O O . LEU A 1 206 ? 15.762 -11.754 -19.151 1.00 79.06 206 LEU A O 1
ATOM 1652 N N . ASP A 1 207 ? 16.003 -11.927 -21.379 1.00 81.75 207 ASP A N 1
ATOM 1653 C CA . ASP A 1 207 ? 14.615 -11.549 -21.690 1.00 81.75 207 ASP A CA 1
ATOM 1654 C C . ASP A 1 207 ? 13.614 -12.552 -21.094 1.00 81.75 207 ASP A C 1
ATOM 1656 O O . ASP A 1 207 ? 12.644 -12.169 -20.441 1.00 81.75 207 ASP A O 1
ATOM 1660 N N . LYS A 1 208 ? 13.908 -13.852 -21.188 1.00 84.94 208 LYS A N 1
ATOM 1661 C CA . LYS A 1 208 ? 13.109 -14.914 -20.562 1.00 84.94 208 LYS A CA 1
ATOM 1662 C C . LYS A 1 208 ? 13.053 -14.783 -19.039 1.00 84.94 208 LYS A C 1
ATOM 1664 O O . LYS A 1 208 ? 11.965 -14.847 -18.465 1.00 84.94 208 LYS A O 1
ATOM 1669 N N . THR A 1 209 ? 14.194 -14.570 -18.384 1.00 84.94 209 THR A N 1
ATOM 1670 C CA . THR A 1 209 ? 14.272 -14.367 -16.925 1.00 84.94 209 THR A CA 1
ATOM 1671 C C . THR A 1 209 ? 13.512 -13.108 -16.512 1.00 84.94 209 THR A C 1
ATOM 1673 O O . THR A 1 209 ? 12.799 -13.091 -15.506 1.00 84.94 209 THR A O 1
ATOM 1676 N N . TYR A 1 210 ? 13.590 -12.054 -17.321 1.00 83.12 210 TYR A N 1
ATOM 1677 C CA . TYR A 1 210 ? 12.858 -10.816 -17.107 1.00 83.12 210 TYR A CA 1
ATOM 1678 C C . TYR A 1 210 ? 11.337 -11.021 -17.220 1.00 83.12 210 TYR A C 1
ATOM 1680 O O . TYR A 1 210 ? 10.590 -10.642 -16.314 1.00 83.12 210 TYR A O 1
ATOM 1688 N N . VAL A 1 211 ? 10.867 -11.693 -18.273 1.00 86.62 211 VAL A N 1
ATOM 1689 C CA . VAL A 1 211 ? 9.449 -12.043 -18.463 1.00 86.62 211 VAL A CA 1
ATOM 1690 C C . VAL A 1 211 ? 8.931 -12.903 -17.308 1.00 86.62 211 VAL A C 1
ATOM 1692 O O . VAL A 1 211 ? 7.841 -12.649 -16.788 1.00 86.62 211 VAL A O 1
ATOM 1695 N N . GLN A 1 212 ? 9.717 -13.884 -16.859 1.00 90.50 212 GLN A N 1
ATOM 1696 C CA . GLN A 1 212 ? 9.403 -14.681 -15.670 1.00 90.50 212 GLN A CA 1
ATOM 1697 C C . GLN A 1 212 ? 9.290 -13.805 -14.419 1.00 90.50 212 GLN A C 1
ATOM 1699 O O . GLN A 1 212 ? 8.331 -13.942 -13.663 1.00 90.50 212 GLN A O 1
ATOM 1704 N N . SER A 1 213 ? 10.209 -12.857 -14.233 1.00 89.94 213 SER A N 1
ATOM 1705 C CA . SER A 1 213 ? 10.195 -11.936 -13.092 1.00 89.94 213 SER A CA 1
ATOM 1706 C C . SER A 1 213 ? 8.923 -11.077 -13.057 1.00 89.94 213 SER A C 1
ATOM 1708 O O . SER A 1 213 ? 8.294 -10.943 -12.008 1.00 89.94 213 SER A O 1
ATOM 1710 N N . ILE A 1 214 ? 8.475 -10.545 -14.203 1.00 89.25 214 ILE A N 1
ATOM 1711 C CA . ILE A 1 214 ? 7.191 -9.818 -14.293 1.00 89.25 214 ILE A CA 1
ATOM 1712 C C . ILE A 1 214 ? 6.011 -10.736 -13.963 1.00 89.25 214 ILE A C 1
ATOM 1714 O O . ILE A 1 214 ? 5.062 -10.317 -13.292 1.00 89.25 214 ILE A O 1
ATOM 1718 N N . LYS A 1 215 ? 6.046 -11.982 -14.453 1.00 92.94 215 LYS A N 1
ATOM 1719 C CA . LYS A 1 215 ? 4.992 -12.966 -14.196 1.00 92.94 215 LYS A CA 1
ATOM 1720 C C . LYS A 1 215 ? 4.873 -13.254 -12.699 1.00 92.94 215 LYS A C 1
ATOM 1722 O O . LYS A 1 215 ? 3.763 -13.203 -12.183 1.00 92.94 215 LYS A O 1
ATOM 1727 N N . LEU A 1 216 ? 5.994 -13.458 -12.004 1.00 94.06 216 LEU A N 1
ATOM 1728 C CA . LEU A 1 216 ? 6.026 -13.653 -10.551 1.00 94.06 216 LEU A CA 1
ATOM 1729 C C . LEU A 1 216 ? 5.439 -12.454 -9.798 1.00 94.06 216 LEU A C 1
ATOM 1731 O O . LEU A 1 216 ? 4.619 -12.634 -8.903 1.00 94.06 216 LEU A O 1
ATOM 1735 N N . VAL A 1 217 ? 5.786 -11.224 -10.193 1.00 92.75 217 VAL A N 1
ATOM 1736 C CA . VAL A 1 217 ? 5.195 -10.011 -9.596 1.00 92.75 217 VAL A CA 1
ATOM 1737 C C . VAL A 1 217 ? 3.684 -9.949 -9.839 1.00 92.75 217 VAL A C 1
ATOM 1739 O O . VAL A 1 217 ? 2.930 -9.561 -8.949 1.00 92.75 217 VAL A O 1
ATOM 1742 N N . SER A 1 218 ? 3.222 -10.347 -11.024 1.00 91.56 218 SER A N 1
ATOM 1743 C CA . SER A 1 218 ? 1.792 -10.374 -11.360 1.00 91.56 218 SER A CA 1
ATOM 1744 C C . SER A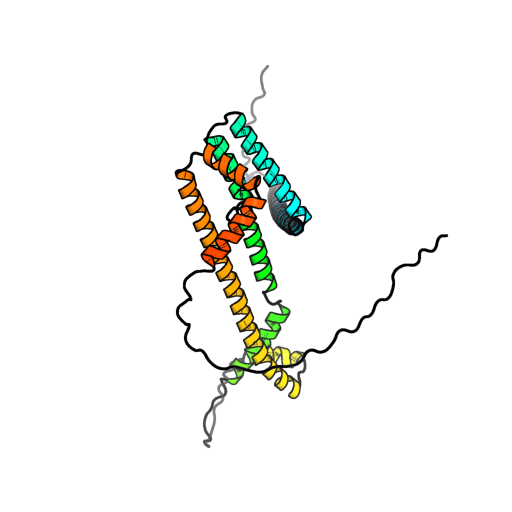 1 218 ? 1.032 -11.435 -10.560 1.00 91.56 218 SER A C 1
ATOM 1746 O O . SER A 1 218 ? -0.077 -11.182 -10.096 1.00 91.56 218 SER A O 1
ATOM 1748 N N . GLU A 1 219 ? 1.638 -12.602 -10.356 1.00 94.94 219 GLU A N 1
ATOM 1749 C CA . GLU A 1 219 ? 1.088 -13.673 -9.526 1.00 94.94 219 GLU A CA 1
ATOM 1750 C C . GLU A 1 219 ? 1.023 -13.260 -8.052 1.00 94.94 219 GLU A C 1
ATOM 1752 O O . GLU A 1 219 ? -0.020 -13.416 -7.420 1.00 94.94 219 GLU A O 1
ATOM 1757 N N . LEU A 1 220 ? 2.088 -12.642 -7.531 1.00 93.50 220 LEU A N 1
ATOM 1758 C CA . LEU A 1 220 ? 2.120 -12.089 -6.177 1.00 93.50 220 LEU A CA 1
ATOM 1759 C C . LEU A 1 220 ? 1.027 -11.030 -5.974 1.00 93.50 220 LEU A C 1
ATOM 1761 O O . LEU A 1 220 ? 0.318 -11.068 -4.972 1.00 93.50 220 LEU A O 1
ATOM 1765 N N . LYS A 1 221 ? 0.833 -10.122 -6.945 1.00 92.31 221 LYS A N 1
ATOM 1766 C CA . LYS A 1 221 ? -0.281 -9.154 -6.935 1.00 92.31 221 LYS A CA 1
ATOM 1767 C C . LYS A 1 221 ? -1.640 -9.851 -6.840 1.00 92.31 221 LYS A C 1
ATOM 1769 O O . LYS A 1 221 ? -2.515 -9.368 -6.128 1.00 92.31 221 LYS A O 1
ATOM 1774 N N . GLY A 1 222 ? -1.825 -10.946 -7.577 1.00 92.69 222 GLY A N 1
ATOM 1775 C CA . GLY A 1 222 ? -3.056 -11.735 -7.557 1.00 92.69 222 GLY A CA 1
ATOM 1776 C C . GLY A 1 222 ? -3.306 -12.379 -6.195 1.00 92.69 222 GLY A C 1
ATOM 1777 O O . GLY A 1 222 ? -4.378 -12.183 -5.629 1.00 92.69 222 GLY A O 1
ATOM 1778 N N . ARG A 1 223 ? -2.299 -13.070 -5.646 1.00 93.38 223 ARG A N 1
ATOM 1779 C CA . ARG A 1 223 ? -2.383 -13.728 -4.332 1.00 93.38 223 ARG A CA 1
ATOM 1780 C C . ARG A 1 223 ? -2.693 -12.737 -3.218 1.00 93.38 223 ARG A C 1
ATOM 1782 O O . ARG A 1 223 ? -3.695 -12.894 -2.547 1.00 93.38 223 ARG A O 1
ATOM 1789 N N . LEU A 1 224 ? -1.947 -11.635 -3.128 1.00 91.50 224 LEU A N 1
ATOM 1790 C CA . LEU A 1 224 ? -2.166 -10.625 -2.084 1.00 91.50 224 LEU A CA 1
ATOM 1791 C C . LEU A 1 224 ? -3.559 -9.978 -2.140 1.00 91.50 224 LEU A C 1
ATOM 1793 O O . LEU A 1 224 ? -4.095 -9.568 -1.114 1.00 91.50 224 LEU A O 1
ATOM 1797 N N . ARG A 1 225 ? -4.158 -9.863 -3.333 1.00 89.75 225 ARG A N 1
ATOM 1798 C CA . ARG A 1 225 ? -5.540 -9.379 -3.472 1.00 89.75 225 ARG A CA 1
ATOM 1799 C C . ARG A 1 225 ? -6.555 -10.398 -2.981 1.00 89.75 225 ARG A C 1
ATOM 1801 O O . ARG A 1 225 ? -7.523 -9.988 -2.349 1.00 89.75 225 ARG A O 1
ATOM 1808 N N . GLN A 1 226 ? -6.342 -11.671 -3.302 1.00 92.38 226 GLN A N 1
ATOM 1809 C CA . GLN A 1 226 ? -7.203 -12.753 -2.844 1.00 92.38 226 GLN A CA 1
ATOM 1810 C C . GLN A 1 226 ? -7.106 -12.896 -1.326 1.00 92.38 226 GLN A C 1
ATOM 1812 O O . GLN A 1 226 ? -8.120 -12.772 -0.656 1.00 92.38 226 GLN A O 1
ATOM 1817 N N . ASP A 1 227 ? -5.889 -13.003 -0.793 1.00 91.12 227 ASP A N 1
ATOM 1818 C CA . ASP A 1 227 ? -5.632 -13.134 0.642 1.00 91.12 227 ASP A CA 1
ATOM 1819 C C . ASP A 1 227 ? -6.253 -11.966 1.423 1.00 91.12 227 ASP A C 1
ATOM 1821 O O . ASP A 1 227 ? -6.897 -12.164 2.448 1.00 91.12 227 ASP A O 1
ATOM 1825 N N . GLY A 1 228 ? -6.129 -10.735 0.912 1.00 89.75 228 GLY A N 1
ATOM 1826 C CA . GLY A 1 228 ? -6.756 -9.569 1.535 1.00 89.75 228 GLY A CA 1
ATOM 1827 C C . GLY A 1 228 ? -8.290 -9.592 1.500 1.00 89.75 228 GLY A C 1
ATOM 1828 O O . GLY A 1 228 ? -8.919 -9.078 2.419 1.00 89.75 228 GLY A O 1
ATOM 1829 N N . ALA A 1 229 ? -8.902 -10.164 0.458 1.00 90.00 229 ALA A N 1
ATOM 1830 C CA . ALA A 1 229 ? -10.355 -10.326 0.381 1.00 90.00 229 ALA A CA 1
ATOM 1831 C C . ALA A 1 229 ? -10.849 -11.444 1.309 1.00 90.00 229 ALA A C 1
ATOM 1833 O O . ALA A 1 229 ? -11.855 -11.268 1.993 1.00 90.00 229 ALA A O 1
ATOM 1834 N N . ASP A 1 230 ? -10.112 -12.552 1.370 1.00 92.38 230 ASP A N 1
ATOM 1835 C CA . ASP A 1 230 ? -10.414 -13.681 2.245 1.00 92.38 230 ASP A CA 1
ATOM 1836 C C . ASP A 1 230 ? -10.308 -13.259 3.717 1.00 92.38 230 ASP A C 1
ATOM 1838 O O . ASP A 1 230 ? -11.204 -13.549 4.506 1.00 92.38 230 ASP A O 1
ATOM 1842 N N . LEU A 1 231 ? -9.269 -12.500 4.086 1.00 90.25 231 LEU A N 1
ATOM 1843 C CA . LEU A 1 231 ? -9.109 -11.954 5.437 1.00 90.25 231 LEU A CA 1
ATOM 1844 C C . LEU A 1 231 ? -10.236 -10.987 5.823 1.00 90.25 231 LEU A C 1
ATOM 1846 O O . LEU A 1 231 ? -10.757 -11.087 6.933 1.00 90.25 231 LEU A O 1
ATOM 1850 N N . ASP A 1 232 ? -10.642 -10.085 4.925 1.00 88.75 232 ASP A N 1
ATOM 1851 C CA . ASP A 1 232 ? -11.758 -9.164 5.184 1.00 88.75 232 ASP A CA 1
ATOM 1852 C C . ASP A 1 232 ? -13.080 -9.927 5.359 1.00 88.75 232 ASP A C 1
ATOM 1854 O O . ASP A 1 232 ? -13.853 -9.641 6.275 1.00 88.75 232 ASP A O 1
ATOM 1858 N N . GLN A 1 233 ? -13.310 -10.965 4.548 1.00 91.56 233 GLN A N 1
ATOM 1859 C CA . GLN A 1 233 ? -14.466 -11.843 4.704 1.00 91.56 233 GLN A CA 1
ATOM 1860 C C . GLN A 1 233 ? -14.446 -12.574 6.053 1.00 91.56 233 GLN A C 1
ATOM 1862 O O . GLN A 1 233 ? -15.445 -12.553 6.772 1.00 91.56 233 GLN A O 1
ATOM 1867 N N . GLN A 1 234 ? -13.323 -13.193 6.421 1.00 89.38 234 GLN A N 1
ATOM 1868 C CA . GLN A 1 234 ? -13.189 -13.899 7.699 1.00 89.38 234 GLN A CA 1
ATOM 1869 C C . GLN A 1 234 ? -13.368 -12.953 8.889 1.00 89.38 234 GLN A C 1
ATOM 1871 O O . GLN A 1 234 ? -14.038 -13.290 9.867 1.00 89.38 234 GLN A O 1
ATOM 1876 N N . PHE A 1 235 ? -12.833 -11.735 8.795 1.00 87.19 235 PHE A N 1
ATOM 1877 C CA . PHE A 1 235 ? -13.059 -10.713 9.804 1.00 87.19 235 PHE A CA 1
ATOM 1878 C C . PHE A 1 235 ? -14.543 -10.354 9.921 1.00 87.19 235 PHE A C 1
ATOM 1880 O O . PHE A 1 235 ? -15.061 -10.309 11.034 1.00 87.19 235 PHE A O 1
ATOM 1887 N N . MET A 1 236 ? -15.250 -10.161 8.803 1.00 87.19 236 MET A N 1
ATOM 1888 C CA . MET A 1 236 ? -16.693 -9.899 8.804 1.00 87.19 236 MET A CA 1
ATOM 1889 C C . MET A 1 236 ? -17.502 -11.050 9.411 1.00 87.19 236 MET A C 1
ATOM 1891 O O . MET A 1 236 ? -18.439 -10.795 10.164 1.00 87.19 236 MET A O 1
ATOM 1895 N N . GLU A 1 237 ? -17.142 -12.304 9.137 1.00 90.06 237 GLU A N 1
ATOM 1896 C CA . GLU A 1 237 ? -17.795 -13.481 9.724 1.00 90.06 237 GLU A CA 1
ATOM 1897 C C . GLU A 1 237 ? -17.642 -13.504 11.253 1.00 90.06 237 GLU A C 1
ATOM 1899 O O . GLU A 1 237 ? -18.630 -13.652 11.973 1.00 90.06 237 GLU A O 1
ATOM 1904 N N . VAL A 1 238 ? -16.430 -13.270 11.768 1.00 85.56 238 VAL A N 1
ATOM 1905 C CA . VAL A 1 238 ? -16.181 -13.179 13.220 1.00 85.56 238 VAL A CA 1
ATOM 1906 C C . VAL A 1 238 ? -16.891 -11.969 13.827 1.00 85.56 238 VAL A C 1
ATOM 1908 O O . VAL A 1 238 ? -17.481 -12.055 14.907 1.00 85.56 238 VAL A O 1
ATOM 1911 N N . ALA A 1 239 ? -16.871 -10.838 13.129 1.00 84.38 239 ALA A N 1
ATOM 1912 C CA . ALA A 1 239 ? -17.477 -9.604 13.593 1.00 84.38 239 ALA A CA 1
ATOM 1913 C C . ALA A 1 239 ? -19.012 -9.656 13.626 1.00 84.38 239 ALA A C 1
ATOM 1915 O O . ALA A 1 239 ? -19.610 -8.913 14.391 1.00 84.38 239 ALA A O 1
ATOM 1916 N N . GLN A 1 240 ? -19.658 -10.543 12.864 1.00 87.62 240 GLN A N 1
ATOM 1917 C CA . GLN A 1 240 ? -21.103 -10.788 12.962 1.00 87.62 240 GLN A CA 1
ATOM 1918 C C . GLN A 1 240 ? -21.499 -11.581 14.217 1.00 87.62 240 GLN A C 1
ATOM 1920 O O . GLN A 1 240 ? -22.651 -11.517 14.646 1.00 87.62 240 GLN A O 1
ATOM 1925 N N . ILE A 1 241 ? -20.565 -12.335 14.806 1.00 91.81 241 ILE A N 1
ATOM 1926 C CA . ILE A 1 241 ? -20.797 -13.114 16.032 1.00 91.81 241 ILE A CA 1
ATOM 1927 C C . ILE A 1 241 ? -20.707 -12.211 17.271 1.00 91.81 241 ILE A C 1
ATOM 1929 O O . ILE A 1 241 ? -21.401 -12.432 18.265 1.00 91.81 241 ILE A O 1
ATOM 1933 N N . LEU A 1 242 ? -19.845 -11.195 17.215 1.00 90.19 242 LEU A N 1
ATOM 1934 C CA . LEU A 1 242 ? -19.602 -10.244 18.295 1.00 90.19 242 LEU A CA 1
ATOM 1935 C C . LEU A 1 242 ? -20.443 -8.978 18.100 1.00 90.19 242 LEU A C 1
ATOM 1937 O O . LEU A 1 242 ? -20.686 -8.549 16.979 1.00 90.19 242 LEU A O 1
ATOM 1941 N N . ASN A 1 243 ? -20.851 -8.320 19.186 1.00 87.94 243 ASN A N 1
ATOM 1942 C CA . ASN A 1 243 ? -21.338 -6.945 19.054 1.00 87.94 243 ASN A CA 1
ATOM 1943 C C . ASN A 1 243 ? -20.154 -5.963 18.888 1.00 87.94 243 ASN A C 1
ATOM 1945 O O . ASN A 1 243 ? -19.050 -6.245 19.372 1.00 87.94 243 ASN A O 1
ATOM 1949 N N . PRO A 1 244 ? -20.347 -4.812 18.218 1.00 91.06 244 PRO A N 1
ATOM 1950 C CA . PRO A 1 244 ? -19.284 -3.824 18.015 1.00 91.06 244 PRO A CA 1
ATOM 1951 C C . PRO A 1 244 ? -18.557 -3.415 19.305 1.00 91.06 244 PRO A C 1
ATOM 1953 O O . PRO A 1 244 ? -17.333 -3.305 19.307 1.00 91.06 244 PRO A O 1
ATOM 1956 N N . SER A 1 245 ? -19.257 -3.290 20.433 1.00 91.00 245 SER A N 1
ATOM 1957 C CA . SER A 1 245 ? -18.643 -3.036 21.743 1.00 91.00 245 SER A CA 1
ATOM 1958 C C . SER A 1 245 ? -17.661 -4.128 22.201 1.00 91.00 245 SER A C 1
ATOM 1960 O O . SER A 1 245 ? -16.626 -3.828 22.800 1.00 91.00 245 SER A O 1
ATOM 1962 N N . GLN A 1 246 ? -17.963 -5.407 21.963 1.00 92.06 246 GLN A N 1
ATOM 1963 C CA . GLN A 1 246 ? -17.067 -6.532 22.260 1.00 92.06 246 GLN A CA 1
ATOM 1964 C C . GLN A 1 246 ? -15.848 -6.519 21.341 1.00 92.06 246 GLN A C 1
ATOM 1966 O O . GLN A 1 246 ? -14.725 -6.700 21.812 1.00 92.06 246 GLN A O 1
ATOM 1971 N N . LEU A 1 247 ? -16.062 -6.257 20.052 1.00 90.81 247 LEU A N 1
ATOM 1972 C CA . LEU A 1 247 ? -14.986 -6.157 19.074 1.00 90.81 247 LEU A CA 1
ATOM 1973 C C . LEU A 1 247 ? -14.048 -4.982 19.395 1.00 90.81 247 LEU A C 1
ATOM 1975 O O . LEU A 1 247 ? -12.832 -5.148 19.375 1.00 90.81 247 LEU A O 1
ATOM 1979 N N . ALA A 1 248 ? -14.592 -3.834 19.805 1.00 91.25 248 ALA A N 1
ATOM 1980 C CA . ALA A 1 248 ? -13.809 -2.692 20.268 1.00 91.25 248 ALA A CA 1
ATOM 1981 C C . ALA A 1 248 ? -12.929 -3.039 21.476 1.00 91.25 248 ALA A C 1
ATOM 1983 O O . ALA A 1 248 ? -11.745 -2.708 21.496 1.00 91.25 248 ALA A O 1
ATOM 1984 N N . LYS A 1 249 ? -13.479 -3.753 22.469 1.00 92.19 249 LYS A N 1
ATOM 1985 C CA . LYS A 1 249 ? -12.700 -4.226 23.627 1.00 92.19 249 LYS A CA 1
ATOM 1986 C C . LYS A 1 249 ? -11.558 -5.146 23.205 1.00 92.19 249 LYS A C 1
ATOM 1988 O O . LYS A 1 249 ? -10.471 -5.040 23.765 1.00 92.19 249 LYS A O 1
ATOM 1993 N N . PHE A 1 250 ? -11.794 -6.025 22.232 1.00 90.12 250 PHE A N 1
ATOM 1994 C CA . PHE A 1 250 ? -10.753 -6.893 21.690 1.00 90.12 250 PHE A CA 1
ATOM 1995 C C . PHE A 1 250 ? -9.650 -6.090 20.991 1.00 90.12 250 PHE A C 1
ATOM 1997 O O . PHE A 1 250 ? -8.480 -6.284 21.309 1.00 90.12 250 PHE A O 1
ATOM 2004 N N . VAL A 1 251 ? -10.010 -5.145 20.115 1.00 88.81 251 VAL A N 1
ATOM 2005 C CA . VAL A 1 251 ? -9.046 -4.271 19.424 1.00 88.81 251 VAL A CA 1
ATOM 2006 C C . VAL A 1 251 ? -8.171 -3.517 20.430 1.00 88.81 251 VAL A C 1
ATOM 2008 O O . VAL A 1 251 ? -6.948 -3.589 20.347 1.00 88.81 251 VAL A O 1
ATOM 2011 N N . ILE A 1 252 ? -8.780 -2.879 21.435 1.00 89.88 252 ILE A N 1
ATOM 2012 C CA . ILE A 1 252 ? -8.053 -2.158 22.494 1.00 89.88 252 ILE A CA 1
ATOM 2013 C C . ILE A 1 252 ? -7.134 -3.104 23.274 1.00 89.88 252 ILE A C 1
ATOM 2015 O O . ILE A 1 252 ? -5.991 -2.759 23.575 1.00 89.88 252 ILE A O 1
ATOM 2019 N N . TRP A 1 253 ? -7.612 -4.307 23.604 1.00 90.69 253 TRP A N 1
ATOM 2020 C CA . TRP A 1 253 ? -6.804 -5.290 24.317 1.00 90.69 253 TRP A CA 1
ATOM 2021 C C . TRP A 1 253 ? -5.571 -5.704 23.507 1.00 90.69 253 TRP A C 1
ATOM 2023 O O . TRP A 1 253 ? -4.477 -5.722 24.065 1.00 90.69 253 TRP A O 1
ATOM 2033 N N . VAL A 1 254 ? -5.717 -5.973 22.207 1.00 87.56 254 VAL A N 1
ATOM 2034 C CA . VAL A 1 254 ? -4.587 -6.320 21.331 1.00 87.56 254 VAL A CA 1
ATOM 2035 C C . VAL A 1 254 ? -3.569 -5.179 21.282 1.00 87.56 254 VAL A C 1
ATOM 2037 O O . VAL A 1 254 ? -2.381 -5.421 21.494 1.00 87.56 254 VAL A O 1
ATOM 2040 N N . THR A 1 255 ? -4.020 -3.937 21.078 1.00 85.62 255 THR A N 1
ATOM 2041 C CA . THR A 1 255 ? -3.136 -2.760 21.005 1.00 85.62 255 THR A CA 1
ATOM 2042 C C . THR A 1 255 ? -2.385 -2.509 22.316 1.00 85.62 255 THR A C 1
ATOM 2044 O O . THR A 1 255 ? -1.201 -2.185 22.294 1.00 85.62 255 THR A O 1
ATOM 2047 N N . ASN A 1 256 ? -3.028 -2.729 23.465 1.00 86.50 256 ASN A N 1
ATOM 2048 C CA . ASN A 1 256 ? -2.424 -2.481 24.778 1.00 86.50 256 ASN A CA 1
ATOM 2049 C C . ASN A 1 256 ? -1.541 -3.629 25.294 1.00 86.50 256 ASN A C 1
ATOM 2051 O O . ASN A 1 256 ? -0.869 -3.466 26.313 1.00 86.50 256 ASN A O 1
ATOM 2055 N N . ASN A 1 257 ? -1.529 -4.791 24.631 1.00 88.12 257 ASN A N 1
ATOM 2056 C CA . ASN A 1 257 ? -0.795 -5.976 25.089 1.00 88.12 257 ASN A CA 1
ATOM 2057 C C . ASN A 1 257 ? 0.186 -6.530 24.030 1.00 88.12 257 ASN A C 1
ATOM 2059 O O . ASN A 1 257 ? 0.158 -7.732 23.739 1.00 88.12 257 ASN A O 1
ATOM 2063 N N . PRO A 1 258 ? 1.120 -5.717 23.494 1.00 81.88 258 PRO A N 1
ATOM 2064 C CA . PRO A 1 258 ? 2.027 -6.143 22.422 1.00 81.88 258 PRO A CA 1
ATOM 2065 C C . PRO A 1 258 ? 2.941 -7.307 22.837 1.00 81.88 258 PRO A C 1
ATOM 2067 O O . PRO A 1 258 ? 3.173 -8.230 22.059 1.00 81.88 258 PRO A O 1
ATOM 2070 N N . ALA A 1 259 ? 3.396 -7.343 24.094 1.00 79.75 259 ALA A N 1
ATOM 2071 C CA . ALA A 1 259 ? 4.207 -8.447 24.617 1.00 79.75 259 ALA A CA 1
ATOM 2072 C C . ALA A 1 259 ? 3.463 -9.797 24.590 1.00 79.75 259 ALA A C 1
ATOM 2074 O O . ALA A 1 259 ? 4.055 -10.829 24.270 1.00 79.75 259 ALA A O 1
ATOM 2075 N N . CYS A 1 260 ? 2.154 -9.789 24.868 1.00 77.25 260 CYS A N 1
ATOM 2076 C CA . CYS A 1 260 ? 1.326 -10.989 24.766 1.00 77.25 260 CYS A CA 1
ATOM 2077 C C . CYS A 1 260 ? 1.178 -11.430 23.306 1.00 77.25 260 CYS A C 1
ATOM 2079 O O . CYS A 1 260 ? 1.244 -12.624 23.030 1.00 77.25 260 CYS A O 1
ATOM 2081 N N . MET A 1 261 ? 1.052 -10.486 22.370 1.00 83.56 261 MET A N 1
ATOM 2082 C CA . MET A 1 261 ? 0.986 -10.789 20.938 1.00 83.56 261 MET A CA 1
ATOM 2083 C C . MET A 1 261 ? 2.285 -11.404 20.411 1.00 83.56 261 MET A C 1
ATOM 2085 O O . MET A 1 261 ? 2.237 -12.387 19.676 1.00 83.56 261 MET A O 1
ATOM 2089 N N . HIS A 1 262 ? 3.451 -10.902 20.829 1.00 80.19 262 HIS A N 1
ATOM 2090 C CA . HIS A 1 262 ? 4.735 -11.517 20.475 1.00 80.19 262 HIS A CA 1
ATOM 2091 C C . HIS A 1 262 ? 4.848 -12.956 20.988 1.00 80.19 262 HIS A C 1
ATOM 2093 O O . HIS A 1 262 ? 5.280 -13.845 20.253 1.00 80.19 262 HIS A O 1
ATOM 2099 N N . MET A 1 263 ? 4.417 -13.202 22.227 1.00 81.00 263 MET A N 1
ATOM 2100 C CA . MET A 1 263 ? 4.393 -14.545 22.806 1.00 81.00 263 MET A CA 1
ATOM 2101 C C . MET A 1 263 ? 3.412 -15.471 22.071 1.00 81.00 263 MET A C 1
ATOM 2103 O O . MET A 1 263 ? 3.772 -16.602 21.750 1.00 81.00 263 MET A O 1
ATOM 2107 N N . LEU A 1 264 ? 2.195 -15.004 21.770 1.00 80.88 264 LEU A N 1
ATOM 2108 C CA . LEU A 1 264 ? 1.200 -15.767 21.010 1.00 80.88 264 LEU A CA 1
ATOM 2109 C C . LEU A 1 264 ? 1.706 -16.107 19.608 1.00 80.88 264 LEU A C 1
ATOM 2111 O O . LEU A 1 264 ? 1.588 -17.253 19.191 1.00 80.88 264 LEU A O 1
ATOM 2115 N N . ASN A 1 265 ? 2.354 -15.162 18.925 1.00 79.56 265 ASN A N 1
ATOM 2116 C CA . ASN A 1 265 ? 2.964 -15.405 17.621 1.00 79.56 265 ASN A CA 1
ATOM 2117 C C . ASN A 1 265 ? 4.051 -16.482 17.688 1.00 79.56 265 ASN A C 1
ATOM 2119 O O . ASN A 1 265 ? 4.087 -17.354 16.826 1.00 79.56 265 ASN A O 1
ATOM 2123 N N . ALA A 1 266 ? 4.897 -16.477 18.722 1.00 80.44 266 ALA A N 1
ATOM 2124 C CA . ALA A 1 266 ? 5.905 -17.521 18.911 1.00 80.44 266 ALA A CA 1
ATOM 2125 C C . ALA A 1 266 ? 5.271 -18.903 19.167 1.00 80.44 266 ALA A C 1
ATOM 2127 O O . ALA A 1 266 ? 5.736 -19.915 18.637 1.00 80.44 266 ALA A O 1
ATOM 2128 N N . LEU A 1 267 ? 4.183 -18.955 19.943 1.00 77.00 267 LEU A N 1
ATOM 2129 C CA . LEU A 1 267 ? 3.438 -20.191 20.195 1.00 77.00 267 LEU A CA 1
ATOM 2130 C C . LEU A 1 267 ? 2.753 -20.709 18.927 1.00 77.00 267 LEU A C 1
ATOM 2132 O O . LEU A 1 267 ? 2.873 -21.892 18.616 1.00 77.00 267 LEU A O 1
ATOM 2136 N N . TRP A 1 268 ? 2.096 -19.826 18.175 1.00 80.38 268 TRP A N 1
ATOM 2137 C CA . TRP A 1 268 ? 1.448 -20.163 16.912 1.00 80.38 268 TRP A CA 1
ATOM 2138 C C . TRP A 1 268 ? 2.451 -20.644 15.872 1.00 80.38 268 TRP A C 1
ATOM 2140 O O . TRP A 1 268 ? 2.235 -21.679 15.247 1.00 80.38 268 TRP A O 1
ATOM 2150 N N . GLN A 1 269 ? 3.590 -19.964 15.730 1.00 78.38 269 GLN A N 1
ATOM 2151 C CA . GLN A 1 269 ? 4.656 -20.413 14.838 1.00 78.38 269 GLN A CA 1
ATOM 2152 C C . GLN A 1 269 ? 5.106 -21.830 15.181 1.00 78.38 269 GLN A C 1
ATOM 2154 O O . GLN A 1 269 ? 5.231 -22.646 14.276 1.00 78.38 269 GLN A O 1
ATOM 2159 N N . LYS A 1 270 ? 5.269 -22.169 16.463 1.00 78.00 270 LYS A N 1
ATOM 2160 C CA . LYS A 1 270 ? 5.628 -23.532 16.867 1.00 78.00 270 LYS A CA 1
ATOM 2161 C C . LYS A 1 270 ? 4.544 -24.554 16.512 1.00 78.00 270 LYS A C 1
ATOM 2163 O O . LYS A 1 270 ? 4.863 -25.604 15.971 1.00 78.00 270 LYS A O 1
ATOM 2168 N N . THR A 1 271 ? 3.273 -24.248 16.761 1.00 72.50 271 THR A N 1
ATOM 2169 C CA . THR A 1 271 ? 2.168 -25.177 16.465 1.00 72.50 271 THR A CA 1
ATOM 2170 C C . THR A 1 271 ? 1.925 -25.375 14.971 1.00 72.50 271 THR A C 1
ATOM 2172 O O . THR A 1 271 ? 1.545 -26.466 14.564 1.00 72.50 271 THR A O 1
ATOM 2175 N N . PHE A 1 272 ? 2.158 -24.349 14.149 1.00 63.72 272 PHE A N 1
ATOM 2176 C CA . PHE A 1 272 ? 1.962 -24.426 12.697 1.00 63.72 272 PHE A CA 1
ATOM 2177 C C . PHE A 1 272 ? 3.227 -24.852 11.935 1.00 63.72 272 PHE A C 1
ATOM 2179 O O . PHE A 1 272 ? 3.116 -25.314 10.804 1.00 63.72 272 PHE A O 1
ATOM 2186 N N . SER A 1 273 ? 4.413 -24.761 12.551 1.00 60.16 273 SER A N 1
ATOM 2187 C CA . SER A 1 273 ? 5.657 -25.343 12.013 1.00 60.16 273 SER A CA 1
ATOM 2188 C C . SER A 1 273 ? 5.780 -26.846 12.302 1.00 60.16 273 SER A C 1
ATOM 2190 O O . SER A 1 273 ? 6.616 -27.511 11.703 1.00 60.16 273 SER A O 1
ATOM 2192 N N . GLU A 1 274 ? 4.952 -27.394 13.198 1.00 48.41 274 GLU A N 1
ATOM 2193 C CA . GLU A 1 274 ? 4.877 -28.827 13.524 1.00 48.41 274 GLU A CA 1
ATOM 2194 C C . GLU A 1 274 ? 3.710 -29.543 12.788 1.00 48.41 274 GLU A C 1
ATOM 2196 O O . GLU A 1 274 ? 3.055 -30.421 13.349 1.00 48.41 274 GLU A O 1
ATOM 2201 N N . GLY A 1 275 ? 3.441 -29.179 11.524 1.00 41.09 275 GLY A N 1
ATOM 2202 C CA . GLY A 1 275 ? 2.598 -29.948 10.583 1.00 41.09 275 GLY A CA 1
ATOM 2203 C C . GLY A 1 275 ? 3.355 -31.133 9.945 1.00 41.09 275 GLY A C 1
ATOM 2204 O O . GLY A 1 275 ? 4.582 -31.157 10.004 1.00 41.09 275 GLY A O 1
ATOM 2205 N N . PRO A 1 276 ? 2.671 -32.152 9.388 1.00 46.28 276 PRO A N 1
ATOM 2206 C CA . PRO A 1 276 ? 3.118 -33.544 9.428 1.00 46.28 276 PRO A CA 1
ATOM 2207 C C . PRO A 1 276 ? 4.130 -33.895 8.327 1.00 46.28 276 PRO A C 1
ATOM 2209 O O . PRO A 1 276 ? 3.755 -34.461 7.314 1.00 46.28 276 PRO A O 1
ATOM 2212 N N . ASP A 1 277 ? 5.412 -33.644 8.574 1.00 47.94 277 ASP A N 1
ATOM 2213 C CA . ASP A 1 277 ? 6.520 -34.373 7.936 1.00 47.94 277 ASP A CA 1
ATOM 2214 C C . ASP A 1 277 ? 7.345 -35.061 9.034 1.00 47.94 277 ASP A C 1
ATOM 2216 O O . ASP A 1 277 ? 8.481 -34.705 9.353 1.00 47.94 277 ASP A O 1
ATOM 2220 N N . LYS A 1 278 ? 6.712 -36.030 9.699 1.00 46.94 278 LYS A N 1
ATOM 2221 C CA . LYS A 1 278 ? 7.383 -36.986 10.588 1.00 46.94 278 LYS A CA 1
ATOM 2222 C C . LYS A 1 278 ? 6.910 -38.398 10.274 1.00 46.94 278 LYS A C 1
ATOM 2224 O O . LYS A 1 278 ? 6.382 -39.062 11.150 1.00 46.94 278 LYS A O 1
ATOM 2229 N N . ASP A 1 279 ? 7.144 -38.823 9.044 1.00 44.38 279 ASP A N 1
ATOM 2230 C CA . ASP A 1 279 ? 7.308 -40.229 8.686 1.00 44.38 279 ASP A CA 1
ATOM 2231 C C . ASP A 1 279 ? 8.420 -40.279 7.637 1.00 44.38 279 ASP A C 1
ATOM 2233 O O . ASP A 1 279 ? 8.157 -40.254 6.448 1.00 44.38 279 ASP A O 1
ATOM 2237 N N . ASP A 1 280 ? 9.662 -40.192 8.112 1.00 43.75 280 ASP A N 1
ATOM 2238 C CA . ASP A 1 280 ? 10.846 -40.805 7.496 1.00 43.75 280 ASP A CA 1
ATOM 2239 C C . ASP A 1 280 ? 11.991 -40.698 8.515 1.00 43.75 280 ASP A C 1
ATOM 2241 O O . ASP A 1 280 ? 12.925 -39.898 8.433 1.00 43.75 280 ASP A O 1
ATOM 2245 N N . LYS A 1 281 ? 11.853 -41.491 9.580 1.00 46.16 281 LYS A N 1
ATOM 2246 C CA . LYS A 1 281 ? 12.993 -41.991 10.342 1.00 46.16 281 LYS A CA 1
ATOM 2247 C C . LYS A 1 281 ? 13.067 -43.479 10.069 1.00 46.16 281 LYS A C 1
ATOM 2249 O O . LYS A 1 281 ? 12.281 -44.212 10.648 1.00 46.16 281 LYS A O 1
ATOM 2254 N N . ASP A 1 282 ? 13.984 -43.838 9.187 1.00 43.19 282 ASP A N 1
ATOM 2255 C CA . ASP A 1 282 ? 14.861 -45.012 9.203 1.00 43.19 282 ASP A CA 1
ATOM 2256 C C . ASP A 1 282 ? 15.749 -44.798 7.960 1.00 43.19 282 ASP A C 1
ATOM 2258 O O . ASP A 1 282 ? 15.273 -44.819 6.836 1.00 43.19 282 ASP A O 1
ATOM 2262 N N . ASP A 1 283 ? 16.962 -44.267 8.096 1.00 43.81 283 ASP A N 1
ATOM 2263 C CA . ASP A 1 283 ? 18.105 -45.123 8.381 1.00 43.81 283 ASP A CA 1
ATOM 2264 C C . ASP A 1 283 ? 19.112 -44.497 9.354 1.00 43.81 283 ASP A C 1
ATOM 2266 O O . ASP A 1 283 ? 19.517 -43.334 9.269 1.00 43.81 283 ASP A O 1
ATOM 2270 N N . LYS A 1 284 ? 19.509 -45.339 10.305 1.00 48.88 284 LYS A N 1
ATOM 2271 C CA . LYS A 1 284 ? 20.692 -45.194 11.145 1.00 48.88 284 LYS A CA 1
ATOM 2272 C C . LYS A 1 284 ? 21.935 -45.695 10.399 1.00 48.88 284 LYS A C 1
ATOM 2274 O O . LYS A 1 284 ? 21.821 -46.531 9.512 1.00 48.88 284 LYS A O 1
ATOM 2279 N N . ASP A 1 285 ? 23.078 -45.273 10.946 1.00 41.66 285 ASP A N 1
ATOM 2280 C CA . ASP A 1 285 ? 24.445 -45.801 10.775 1.00 41.66 285 ASP A CA 1
ATOM 2281 C C . ASP A 1 285 ? 25.180 -45.196 9.556 1.00 41.66 285 ASP A C 1
ATOM 2283 O O . ASP A 1 285 ? 24.656 -45.173 8.454 1.00 41.66 285 ASP A O 1
ATOM 2287 N N . ASP A 1 286 ? 26.348 -44.550 9.648 1.00 44.50 286 ASP A N 1
ATOM 2288 C CA . ASP A 1 286 ? 27.516 -44.667 10.535 1.00 44.50 286 ASP A CA 1
ATOM 2289 C C . ASP A 1 286 ? 28.092 -43.261 10.843 1.00 44.50 286 ASP A C 1
ATOM 2291 O O . ASP A 1 286 ? 28.092 -42.374 9.994 1.00 44.50 286 ASP A O 1
ATOM 2295 N N . LYS A 1 287 ? 28.382 -42.897 12.097 1.00 44.91 287 LYS A N 1
ATOM 2296 C CA . LYS A 1 287 ? 29.643 -43.103 12.839 1.00 44.91 287 LYS A CA 1
ATOM 2297 C C . LYS A 1 287 ? 30.917 -42.501 12.218 1.00 44.91 287 LYS A C 1
ATOM 2299 O O . LYS A 1 287 ? 31.376 -42.908 11.163 1.00 44.91 287 LYS A O 1
ATOM 2304 N N . ASP A 1 288 ? 31.514 -41.646 13.054 1.00 42.19 288 ASP A N 1
ATOM 2305 C CA . ASP A 1 288 ? 32.943 -41.379 13.228 1.00 42.19 288 ASP A CA 1
ATOM 2306 C C . ASP A 1 288 ? 33.670 -40.545 12.155 1.00 42.19 288 ASP A C 1
ATOM 2308 O O . ASP A 1 288 ? 34.171 -41.077 11.175 1.00 42.19 288 ASP A O 1
ATOM 2312 N N . ASP A 1 289 ? 33.902 -39.257 12.449 1.00 43.06 289 ASP A N 1
ATOM 2313 C CA . ASP A 1 289 ? 35.292 -38.778 12.481 1.00 43.06 289 ASP A CA 1
ATOM 2314 C C . ASP A 1 289 ? 35.503 -37.633 13.487 1.00 43.06 289 ASP A C 1
ATOM 2316 O O . ASP A 1 289 ? 34.657 -36.757 13.681 1.00 43.06 289 ASP A O 1
ATOM 2320 N N . LYS A 1 290 ? 36.637 -37.713 14.180 1.00 42.44 290 LYS A N 1
ATOM 2321 C CA . LYS A 1 290 ? 37.124 -36.840 15.251 1.00 42.44 290 LYS A CA 1
ATOM 2322 C C . LYS A 1 290 ? 38.130 -35.832 14.688 1.00 42.44 290 LYS A C 1
ATOM 2324 O O . LYS A 1 290 ? 38.889 -36.166 13.793 1.00 42.44 290 LYS A O 1
ATOM 2329 N N . GLY A 1 291 ? 38.264 -34.702 15.385 1.00 34.38 291 GLY A N 1
ATOM 2330 C CA . GLY A 1 291 ? 39.452 -33.836 15.347 1.00 34.38 291 GLY A CA 1
ATOM 2331 C C . GLY A 1 291 ? 39.338 -32.692 14.331 1.00 34.38 291 GLY A C 1
ATOM 2332 O O . GLY A 1 291 ? 38.818 -32.878 13.244 1.00 34.38 291 GLY A O 1
ATOM 2333 N N . ASP A 1 292 ? 39.738 -31.454 14.601 1.00 38.84 292 ASP A N 1
ATOM 2334 C CA . ASP A 1 292 ? 40.615 -30.979 15.659 1.00 38.84 292 ASP A CA 1
ATOM 2335 C C . ASP A 1 292 ? 40.255 -29.560 16.107 1.00 38.84 292 ASP A C 1
ATOM 2337 O O . ASP A 1 292 ? 39.920 -28.666 15.330 1.00 38.84 292 ASP A O 1
ATOM 2341 N N . ASP A 1 293 ? 40.374 -29.419 17.420 1.00 44.06 293 ASP A N 1
ATOM 2342 C CA . ASP A 1 293 ? 40.571 -28.212 18.200 1.00 44.06 293 ASP A CA 1
ATOM 2343 C C . ASP A 1 293 ? 41.881 -27.522 17.795 1.00 44.06 293 ASP A C 1
ATOM 2345 O O . ASP A 1 293 ? 42.949 -28.129 17.875 1.00 44.06 293 ASP A O 1
ATOM 2349 N N . ILE A 1 294 ? 41.816 -26.246 17.400 1.00 43.09 294 ILE A N 1
ATOM 2350 C CA . ILE A 1 294 ? 42.970 -25.347 17.485 1.00 43.09 294 ILE A CA 1
ATOM 2351 C C . ILE A 1 294 ? 42.498 -23.940 17.882 1.00 43.09 294 ILE A C 1
ATOM 2353 O O . ILE A 1 294 ? 42.162 -23.106 17.046 1.00 43.09 294 ILE A O 1
ATOM 2357 N N . GLY A 1 295 ? 42.512 -23.683 19.189 1.00 36.16 295 GLY A N 1
ATOM 2358 C CA . GLY A 1 295 ? 43.451 -22.702 19.740 1.00 36.16 295 GLY A CA 1
ATOM 2359 C C . GLY A 1 295 ? 43.103 -21.216 19.613 1.00 36.16 295 GLY A C 1
ATOM 2360 O O . GLY A 1 295 ? 43.403 -20.555 18.622 1.00 36.16 295 GLY A O 1
ATOM 2361 N N . SER A 1 296 ? 42.620 -20.678 20.732 1.00 39.66 296 SER A N 1
ATOM 2362 C CA . SER A 1 296 ? 42.714 -19.281 21.156 1.00 39.66 296 SER A CA 1
ATOM 2363 C C . SER A 1 296 ? 44.084 -18.644 20.889 1.00 39.66 296 SER A C 1
ATOM 2365 O O . SER A 1 296 ? 45.109 -19.211 21.264 1.00 39.66 296 SER A O 1
ATOM 2367 N N . VAL A 1 297 ? 44.094 -17.401 20.397 1.00 43.31 297 VAL A N 1
ATOM 2368 C CA . VAL A 1 297 ? 45.167 -16.437 20.685 1.00 43.31 297 VAL A CA 1
ATOM 2369 C C . VAL A 1 297 ? 44.543 -15.087 21.031 1.00 43.31 297 VAL A C 1
ATOM 2371 O O . VAL A 1 297 ? 43.774 -14.508 20.266 1.00 43.31 297 VAL A O 1
ATOM 2374 N N . GLU A 1 298 ? 44.881 -14.642 22.236 1.00 39.81 298 GLU A N 1
ATOM 2375 C CA . GLU A 1 298 ? 44.591 -13.349 22.841 1.00 39.81 298 GLU A CA 1
ATOM 2376 C C . GLU A 1 298 ? 45.190 -12.182 22.040 1.00 39.81 298 GLU A C 1
ATOM 2378 O O . GLU A 1 298 ? 46.238 -12.297 21.406 1.00 39.81 298 GLU A O 1
ATOM 2383 N N . GLY A 1 299 ? 44.541 -11.022 22.128 1.00 39.00 299 GLY A N 1
ATOM 2384 C CA . GLY A 1 299 ? 45.002 -9.773 21.528 1.00 39.00 299 GLY A CA 1
ATOM 2385 C C . GLY A 1 299 ? 44.301 -8.571 22.148 1.00 39.00 299 GLY A C 1
ATOM 2386 O O . GLY A 1 299 ? 43.578 -7.848 21.469 1.00 39.00 299 GLY A O 1
ATOM 2387 N N . ASP A 1 300 ? 44.484 -8.405 23.457 1.00 39.97 300 ASP A N 1
ATOM 2388 C CA . ASP A 1 300 ? 44.190 -7.192 24.219 1.00 39.97 300 ASP A CA 1
ATOM 2389 C C . ASP A 1 300 ? 45.100 -6.040 23.761 1.00 39.97 300 ASP A C 1
ATOM 2391 O O . ASP A 1 300 ? 46.312 -6.125 23.936 1.00 39.97 300 ASP A O 1
ATOM 2395 N N . VAL A 1 301 ? 44.529 -4.966 23.192 1.00 47.22 301 VAL A N 1
ATOM 2396 C CA . VAL A 1 301 ? 45.149 -3.626 23.172 1.00 47.22 301 VAL A CA 1
ATOM 2397 C C . VAL A 1 301 ? 44.068 -2.527 23.189 1.00 47.22 301 VAL A C 1
ATOM 2399 O O . VAL A 1 301 ? 43.544 -2.109 22.160 1.00 47.22 301 VAL A O 1
ATOM 2402 N N . GLY A 1 302 ? 43.768 -2.027 24.389 1.00 37.09 302 GLY A N 1
ATOM 2403 C CA . GLY A 1 302 ? 43.856 -0.600 24.742 1.00 37.09 302 GLY A CA 1
ATOM 2404 C C . GLY A 1 302 ? 43.053 0.466 23.965 1.00 37.09 302 GLY A C 1
ATOM 2405 O O . GLY A 1 302 ? 43.473 0.976 22.930 1.00 37.09 302 GLY A O 1
ATOM 2406 N N . LYS A 1 303 ? 42.009 0.991 24.618 1.00 48.16 303 LYS A N 1
ATOM 2407 C CA . LYS A 1 303 ? 41.539 2.398 24.545 1.00 48.16 303 LYS A CA 1
ATOM 2408 C C . LYS A 1 303 ? 41.371 2.907 25.992 1.00 48.16 303 LYS A C 1
ATOM 2410 O O . LYS A 1 303 ? 41.103 2.071 26.851 1.00 48.16 303 LYS A O 1
ATOM 2415 N N . PRO A 1 304 ? 41.329 4.223 26.295 1.00 47.12 304 PRO A N 1
ATOM 2416 C CA . PRO A 1 304 ? 41.796 5.408 25.564 1.00 47.12 304 PRO A CA 1
ATOM 2417 C C . PRO A 1 304 ? 42.673 6.349 26.441 1.00 47.12 304 PRO A C 1
ATOM 2419 O O . PRO A 1 304 ? 42.501 6.426 27.657 1.00 47.12 304 PRO A O 1
ATOM 2422 N N . MET A 1 305 ? 43.554 7.153 25.833 1.00 46.06 305 MET A N 1
ATOM 2423 C CA . MET A 1 305 ? 44.169 8.303 26.516 1.00 46.06 305 MET A CA 1
ATOM 2424 C C . MET A 1 305 ? 43.332 9.566 26.294 1.00 46.06 305 MET A C 1
ATOM 2426 O O . MET A 1 305 ? 43.100 9.990 25.164 1.00 46.06 305 MET A O 1
ATOM 2430 N N . LYS A 1 306 ? 42.889 10.154 27.408 1.00 48.09 306 LYS A N 1
ATOM 2431 C CA . LYS A 1 306 ? 42.470 11.552 27.514 1.00 48.09 306 LYS A CA 1
ATOM 2432 C C . LYS A 1 306 ? 43.713 12.435 27.395 1.00 48.09 306 LYS A C 1
ATOM 2434 O O . LYS A 1 306 ? 44.711 12.155 28.052 1.00 48.09 306 LYS A O 1
ATOM 2439 N N . SER A 1 307 ? 43.617 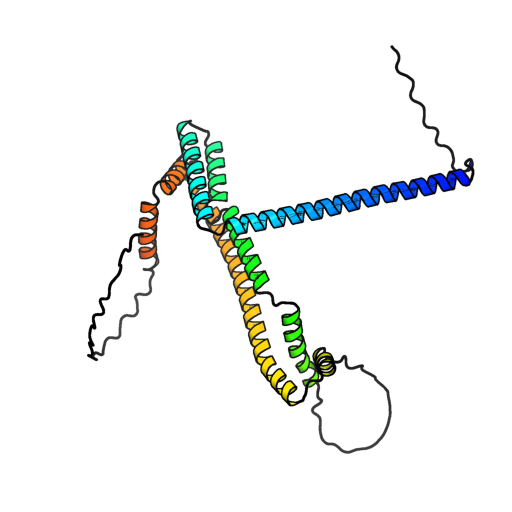13.525 26.647 1.00 55.72 307 SER A N 1
ATOM 2440 C CA . SER A 1 307 ? 44.504 14.675 26.804 1.00 55.72 307 SER A CA 1
ATOM 2441 C C . SER A 1 307 ? 43.651 15.933 26.861 1.00 55.72 307 SER A C 1
ATOM 2443 O O . SER A 1 307 ? 42.933 16.250 25.913 1.00 55.72 307 SER A O 1
ATOM 2445 N N . GLU A 1 308 ? 43.717 16.592 28.009 1.00 44.41 308 GLU A N 1
ATOM 2446 C CA . GLU A 1 308 ? 43.270 17.957 28.240 1.00 44.41 308 GLU A CA 1
ATOM 2447 C C . GLU A 1 308 ? 44.135 18.934 27.435 1.00 44.41 308 GLU A C 1
ATOM 2449 O O . GLU A 1 308 ? 45.363 18.813 27.421 1.00 44.41 308 GLU A O 1
ATOM 2454 N N . SER A 1 309 ? 43.491 19.908 26.795 1.00 53.59 309 SER A N 1
ATOM 2455 C CA . SER A 1 309 ? 43.871 21.330 26.725 1.00 53.59 309 SER A CA 1
ATOM 2456 C C . SER A 1 309 ? 42.709 22.110 26.121 1.00 53.59 309 SER A C 1
ATOM 2458 O O . SER A 1 309 ? 42.162 21.635 25.101 1.00 53.59 309 SER A O 1
#

pLDDT: mean 73.36, std 19.19, range [30.14, 94.94]

Sequence (309 aa):
MSGPPGAKRSRVDPSTLSDKKLRRLEKNRESARECRRRKKEHAQNLQRQINRLENENLQLRLQLKIGDEAEKQDEADQLKVSEGLEQMLRSGASESEIWASIEEFKEKYADYGRDRRSSIQFHLEKIERLLRPTTTTTVAMRAIENSSKDEEQAPSGGKGEGEESTPASNQKTKTKSLFSLLSSYLEINDEQNQLLSDSRNVAKELDKTYVQSIKLVSELKGRLRQDGADLDQQFMEVAQILNPSQLAKFVIWVTNNPACMHMLNALWQKTFSEGPDKDDKDDKDDKDDKGDDIGSVEGDVGKPMKSES

Radius of gyration: 38.22 Å; chains: 1; bounding box: 87×99×98 Å